Protein AF-A0A955QFV8-F1 (afdb_monomer)

Foldseek 3Di:
DDPPLDPQQPDQPPLLVLLLLLLLLVLVVLLVQQVCLVVVVDPVLSHQQSNVLSLLLNLLSVLQVCLNPPLSDALDPVSLVVLVCLLCVQQPPVLLVVLVVQDCCCDPNNVVDPLHDPDPVQSVCLNVLVAHDDPSRSSSLSVVVSVVVSVLSVCCNVVPDCVSLVVLLVQLVVLLVVCVVVVDDGDDPNSLSSNSSSNSNVVNVVVSVPPDDPVLQVCLQVCQQVLVVVLVVLRLSNCVVVVNAPDPRSSCSNRVDVVNVVSSVSNVSSSSSSHPNSSCSSDPSSSVSSVVVSND

Radius of gyration: 19.92 Å; Cα contacts (8 Å, |Δi|>4): 363; chains: 1; bounding box: 57×42×55 Å

Nearest PDB structures (foldseek):
  6nq8-assembly2_B  TM=2.717E-01  e=6.188E+00  Bacillus subtilis subsp. subtilis str. 168

Structure (mmCIF, N/CA/C/O backbone):
data_AF-A0A955QFV8-F1
#
_entry.id   AF-A0A955QFV8-F1
#
loop_
_atom_site.group_PDB
_atom_site.id
_atom_site.type_symbol
_atom_site.label_atom_id
_atom_site.label_alt_id
_atom_site.label_comp_id
_atom_site.label_asym_id
_atom_site.label_entity_id
_atom_site.label_seq_id
_atom_site.pdbx_PDB_ins_code
_atom_site.Cartn_x
_atom_site.Cartn_y
_atom_site.Cartn_z
_atom_site.occupancy
_atom_site.B_iso_or_equiv
_atom_site.auth_seq_id
_atom_site.auth_comp_id
_atom_site.auth_asym_id
_atom_site.auth_atom_id
_atom_site.pdbx_PDB_model_num
ATOM 1 N N . MET A 1 1 ? -33.509 -15.674 23.827 1.00 37.84 1 MET A N 1
ATOM 2 C CA . MET A 1 1 ? -32.371 -14.760 24.068 1.00 37.84 1 MET A CA 1
ATOM 3 C C . MET A 1 1 ? -31.845 -14.324 22.709 1.00 37.84 1 MET A C 1
ATOM 5 O O . MET A 1 1 ? -31.271 -15.144 22.008 1.00 37.84 1 MET A O 1
ATOM 9 N N . GLN A 1 2 ? -32.164 -13.102 22.277 1.00 31.14 2 GLN A N 1
ATOM 10 C CA . GLN A 1 2 ? -31.661 -12.551 21.013 1.00 31.14 2 GLN A CA 1
ATOM 11 C C . GLN A 1 2 ? -30.161 -12.240 21.159 1.00 31.14 2 GLN A C 1
ATOM 13 O O . GLN A 1 2 ? -29.771 -11.730 22.212 1.00 31.14 2 GLN A O 1
ATOM 18 N N . PRO A 1 3 ? -29.309 -12.536 20.160 1.00 44.47 3 PRO A N 1
ATOM 19 C CA . PRO A 1 3 ? -27.913 -12.137 20.213 1.00 44.47 3 PRO A CA 1
ATOM 20 C C . PRO A 1 3 ? -27.847 -10.612 20.146 1.00 44.47 3 PRO A C 1
ATOM 22 O O . PRO A 1 3 ? -28.400 -10.000 19.234 1.00 44.47 3 PRO A O 1
ATOM 25 N N . SER A 1 4 ? -27.183 -9.999 21.122 1.00 39.47 4 SER A N 1
ATOM 26 C CA . SER A 1 4 ? -26.879 -8.573 21.125 1.00 39.47 4 SER A CA 1
ATOM 27 C C . SER A 1 4 ? -26.037 -8.240 19.891 1.00 39.47 4 SER A C 1
ATOM 29 O O . SER A 1 4 ? -24.834 -8.510 19.869 1.00 39.47 4 SER A O 1
ATOM 31 N N . SER A 1 5 ? -26.661 -7.671 18.861 1.00 41.53 5 SER A N 1
ATOM 32 C CA . SER A 1 5 ? -25.960 -7.062 17.736 1.00 41.53 5 SER A CA 1
ATOM 33 C C . SER A 1 5 ? -25.094 -5.937 18.293 1.00 41.53 5 SER A C 1
ATOM 35 O O . SER A 1 5 ? -25.613 -4.907 18.732 1.00 41.53 5 SER A O 1
ATOM 37 N N . SER A 1 6 ? -23.781 -6.145 18.334 1.00 47.53 6 SER A N 1
ATOM 38 C CA . SER A 1 6 ? -22.840 -5.070 18.622 1.00 47.53 6 SER A CA 1
ATOM 39 C C . SER A 1 6 ? -23.130 -3.912 17.656 1.00 47.53 6 SER A C 1
ATOM 41 O O . SER A 1 6 ? -23.282 -4.148 16.453 1.00 47.53 6 SER A O 1
ATOM 43 N N . PRO A 1 7 ? -23.273 -2.668 18.149 1.00 38.78 7 PRO A N 1
ATOM 44 C CA . PRO A 1 7 ? -23.539 -1.537 17.275 1.00 38.78 7 PRO A CA 1
ATOM 45 C C . PRO A 1 7 ? -22.397 -1.437 16.266 1.00 38.78 7 PRO A C 1
ATOM 47 O O . PRO A 1 7 ? -21.223 -1.505 16.644 1.00 38.78 7 PRO A O 1
ATOM 50 N N . MET A 1 8 ? -22.744 -1.326 14.980 1.00 45.09 8 MET A N 1
ATOM 51 C CA . MET A 1 8 ? -21.751 -1.151 13.926 1.00 45.09 8 MET A CA 1
ATOM 52 C C . MET A 1 8 ? -20.824 0.007 14.315 1.00 45.09 8 MET A C 1
ATOM 54 O O . MET A 1 8 ? -21.325 1.056 14.738 1.00 45.09 8 MET A O 1
ATOM 58 N N . PRO A 1 9 ? -19.490 -0.146 14.201 1.00 50.03 9 PRO A N 1
ATOM 59 C CA . PRO A 1 9 ? -18.615 1.002 14.348 1.00 50.03 9 PRO A CA 1
ATOM 60 C C . PRO A 1 9 ? -19.088 2.065 13.351 1.00 50.03 9 PRO A C 1
ATOM 62 O O . PRO A 1 9 ? -19.424 1.707 12.215 1.00 50.03 9 PRO A O 1
ATOM 65 N N . PRO A 1 10 ? -19.176 3.343 13.758 1.00 44.97 10 PRO A N 1
ATOM 66 C CA . PRO A 1 10 ? -19.530 4.392 12.821 1.00 44.97 10 PRO A CA 1
ATOM 67 C C . PRO A 1 10 ? -18.557 4.300 11.647 1.00 44.97 10 PRO A C 1
ATOM 69 O O . PRO A 1 10 ? -17.342 4.221 11.849 1.00 44.97 10 PRO A O 1
ATOM 72 N N . LEU A 1 11 ? -19.108 4.242 10.430 1.00 50.19 11 LEU A N 1
ATOM 73 C CA . LEU A 1 11 ? -18.311 4.407 9.221 1.00 50.19 11 LEU A CA 1
ATOM 74 C C . LEU A 1 11 ? -17.465 5.671 9.410 1.00 50.19 11 LEU A C 1
ATOM 76 O O . LEU A 1 11 ? -17.979 6.639 9.986 1.00 50.19 11 LEU A O 1
ATOM 80 N N . PRO A 1 12 ? -16.204 5.696 8.943 1.00 54.84 12 PRO A N 1
ATOM 81 C CA . PRO A 1 12 ? -15.436 6.925 8.980 1.00 54.84 12 PRO A CA 1
ATOM 82 C C . PRO A 1 12 ? -16.297 7.988 8.298 1.00 54.84 12 PRO A C 1
ATOM 84 O O . PRO A 1 12 ? -16.914 7.710 7.262 1.00 54.84 12 PRO A O 1
ATOM 87 N N . HIS A 1 13 ? -16.415 9.170 8.904 1.00 57.34 13 HIS A N 1
ATOM 88 C CA . HIS A 1 13 ? -17.201 10.254 8.319 1.00 57.34 13 HIS A CA 1
ATOM 89 C C . HIS A 1 13 ? -16.773 10.422 6.859 1.00 57.34 13 HIS A C 1
ATOM 91 O O . HIS A 1 13 ? -15.594 10.244 6.560 1.00 57.34 13 HIS A O 1
ATOM 97 N N . SER A 1 14 ? -17.690 10.749 5.945 1.00 60.19 14 SER A N 1
ATOM 98 C CA . SER A 1 14 ? -17.397 10.814 4.500 1.00 60.19 14 SER A CA 1
ATOM 99 C C . SER A 1 14 ? -16.053 11.498 4.198 1.00 60.19 14 SER A C 1
ATOM 101 O O . SER A 1 14 ? -15.238 10.958 3.454 1.00 60.19 14 SER A O 1
ATOM 103 N N . GLY A 1 15 ? -15.748 12.602 4.891 1.00 60.25 15 GLY A N 1
ATOM 104 C CA . GLY A 1 15 ? -14.453 13.291 4.831 1.00 60.25 15 GLY A CA 1
ATOM 105 C C . GLY A 1 15 ? -13.213 12.440 5.166 1.00 60.25 15 GLY A C 1
ATOM 106 O O . GLY A 1 15 ? -12.212 12.552 4.470 1.00 60.25 15 GLY A O 1
ATOM 107 N N . GLN A 1 16 ? -13.259 11.554 6.164 1.00 66.31 16 GLN A N 1
ATOM 108 C CA . GLN A 1 16 ? -12.157 10.640 6.511 1.00 66.31 16 GLN A CA 1
ATOM 109 C C . GLN A 1 16 ? -11.897 9.613 5.408 1.00 66.31 16 GLN A C 1
ATOM 111 O O . GLN A 1 16 ? -10.746 9.381 5.041 1.00 66.31 16 GLN A O 1
ATOM 116 N N . ILE A 1 17 ? -12.958 9.023 4.844 1.00 72.88 17 ILE A N 1
ATOM 117 C CA . ILE A 1 17 ? -12.830 8.072 3.729 1.00 72.88 17 ILE A CA 1
ATOM 118 C C . ILE A 1 17 ? -12.180 8.764 2.523 1.00 72.88 17 ILE A C 1
ATOM 120 O O . ILE A 1 17 ? -11.323 8.172 1.859 1.00 72.88 17 ILE A O 1
ATOM 124 N N . HIS A 1 18 ? -12.530 10.030 2.273 1.00 79.31 18 HIS A N 1
ATOM 125 C CA . HIS A 1 18 ? -11.920 10.828 1.211 1.00 79.31 18 HIS A CA 1
ATOM 126 C C . HIS A 1 18 ? -10.434 11.120 1.466 1.00 79.31 18 HIS A C 1
ATOM 128 O O . HIS A 1 18 ? -9.635 10.876 0.563 1.00 79.31 18 HIS A O 1
ATOM 134 N N . ILE A 1 19 ? -10.034 11.527 2.680 1.00 85.00 19 ILE A N 1
ATOM 135 C CA . ILE A 1 19 ? -8.617 11.800 2.988 1.00 85.00 19 ILE A CA 1
ATOM 136 C C . ILE A 1 19 ? -7.779 10.523 2.879 1.00 85.00 19 ILE A C 1
ATOM 138 O O . ILE A 1 19 ? -6.711 10.548 2.270 1.00 85.00 19 ILE A O 1
ATOM 142 N N . LEU A 1 20 ? -8.255 9.393 3.414 1.00 87.00 20 LEU A N 1
ATOM 143 C CA . LEU A 1 20 ? -7.543 8.113 3.307 1.00 87.00 20 LEU A CA 1
ATOM 144 C C . LEU A 1 20 ? -7.416 7.649 1.851 1.00 87.00 20 LEU A C 1
ATOM 146 O O . LEU A 1 20 ? -6.389 7.092 1.463 1.00 87.00 20 LEU A O 1
ATOM 150 N N . THR A 1 21 ? -8.434 7.911 1.030 1.00 86.19 21 THR A N 1
ATOM 151 C CA . THR A 1 21 ? -8.385 7.641 -0.413 1.00 86.19 21 THR A CA 1
ATOM 152 C C . THR A 1 21 ? -7.381 8.556 -1.116 1.00 86.19 21 THR A C 1
ATOM 154 O O . THR A 1 21 ? -6.580 8.074 -1.913 1.00 86.19 21 THR A O 1
ATOM 157 N N . GLY A 1 22 ? -7.348 9.847 -0.779 1.00 87.75 22 GLY A N 1
ATOM 158 C CA . GLY A 1 22 ? -6.337 10.780 -1.281 1.00 87.75 22 GLY A CA 1
ATOM 159 C C . GLY A 1 22 ? -4.918 10.378 -0.876 1.00 87.75 22 GLY A C 1
ATOM 160 O O . GLY A 1 22 ? -4.010 10.401 -1.703 1.00 87.75 22 GLY A O 1
ATOM 161 N N . LEU A 1 23 ? -4.730 9.911 0.363 1.00 90.62 23 LEU A N 1
ATOM 162 C CA . LEU A 1 23 ? -3.446 9.418 0.865 1.00 90.62 23 LEU A CA 1
ATOM 163 C C . LEU A 1 23 ? -2.970 8.167 0.106 1.00 90.62 23 LEU A C 1
ATOM 165 O O . LEU A 1 23 ? -1.780 8.045 -0.180 1.00 90.62 23 LEU A O 1
ATOM 169 N N . ARG A 1 24 ? -3.888 7.279 -0.302 1.00 89.19 24 ARG A N 1
ATOM 170 C CA . ARG A 1 24 ? -3.574 6.184 -1.240 1.00 89.19 24 ARG A CA 1
ATOM 171 C C . ARG A 1 24 ? -3.156 6.698 -2.615 1.00 89.19 24 ARG A C 1
ATOM 173 O O . ARG A 1 24 ? -2.188 6.194 -3.174 1.00 89.19 24 ARG A O 1
ATOM 180 N N . GLY A 1 25 ? -3.849 7.707 -3.143 1.00 88.50 25 GLY A N 1
ATOM 181 C CA . GLY A 1 25 ? -3.472 8.352 -4.404 1.00 88.50 25 GLY A CA 1
ATOM 182 C C . GLY A 1 25 ? -2.060 8.941 -4.350 1.00 88.50 25 GLY A C 1
ATOM 183 O O . GLY A 1 25 ? -1.269 8.741 -5.269 1.00 88.50 25 GLY A O 1
ATOM 184 N N . ILE A 1 26 ? -1.703 9.583 -3.234 1.00 90.69 26 ILE A N 1
ATOM 185 C CA . ILE A 1 26 ? -0.336 10.052 -2.976 1.00 90.69 26 ILE A CA 1
ATOM 186 C C . ILE A 1 26 ? 0.650 8.884 -2.910 1.00 90.69 26 ILE A C 1
ATOM 188 O O . ILE A 1 26 ? 1.708 8.965 -3.524 1.00 90.69 26 ILE A O 1
ATOM 192 N N . ALA A 1 27 ? 0.313 7.787 -2.227 1.00 91.81 27 ALA A N 1
ATOM 193 C CA . ALA A 1 27 ? 1.166 6.600 -2.181 1.00 91.81 27 ALA A CA 1
ATOM 194 C C . ALA A 1 27 ? 1.472 6.056 -3.591 1.00 91.81 27 ALA A C 1
ATOM 196 O O . ALA A 1 27 ? 2.631 5.785 -3.906 1.00 91.81 27 ALA A O 1
ATOM 197 N N . ALA A 1 28 ? 0.463 5.975 -4.464 1.00 90.25 28 ALA A N 1
ATOM 198 C CA . ALA A 1 28 ? 0.642 5.579 -5.862 1.00 90.25 28 ALA A CA 1
ATOM 199 C C . ALA A 1 28 ? 1.525 6.573 -6.641 1.00 90.25 28 ALA A C 1
ATOM 201 O O . ALA A 1 28 ? 2.413 6.161 -7.390 1.00 90.25 28 ALA A O 1
ATOM 202 N N . LEU A 1 29 ? 1.339 7.879 -6.422 1.00 91.25 29 LEU A N 1
ATOM 203 C CA . LEU A 1 29 ? 2.156 8.916 -7.054 1.00 91.25 29 LEU A CA 1
ATOM 204 C C . LEU A 1 29 ? 3.624 8.852 -6.605 1.00 91.25 29 LEU A C 1
ATOM 206 O O . LEU A 1 29 ? 4.520 8.982 -7.435 1.00 91.25 29 LEU A O 1
ATOM 210 N N . ILE A 1 30 ? 3.882 8.595 -5.320 1.00 91.88 30 ILE A N 1
ATOM 211 C CA . ILE A 1 30 ? 5.232 8.381 -4.773 1.00 91.88 30 ILE A CA 1
ATOM 212 C C . ILE A 1 30 ? 5.920 7.210 -5.486 1.00 91.88 30 ILE A C 1
ATOM 214 O O . ILE A 1 30 ? 7.072 7.327 -5.910 1.00 91.88 30 ILE A O 1
ATOM 218 N N . VAL A 1 31 ? 5.207 6.092 -5.669 1.00 90.94 31 VAL A N 1
ATOM 219 C CA . VAL A 1 31 ? 5.723 4.923 -6.397 1.00 90.94 31 VAL A CA 1
ATOM 220 C C . VAL A 1 31 ? 6.050 5.286 -7.843 1.00 90.94 31 VAL A C 1
ATOM 222 O O . VAL A 1 31 ? 7.148 4.969 -8.308 1.00 90.94 31 VAL A O 1
ATOM 225 N N . PHE A 1 32 ? 5.143 5.978 -8.535 1.00 91.19 32 PHE A N 1
ATOM 226 C CA . PHE A 1 32 ? 5.345 6.413 -9.917 1.00 91.19 32 PHE A CA 1
ATOM 227 C C . PHE A 1 32 ? 6.562 7.338 -10.064 1.00 91.19 32 PHE A C 1
ATOM 229 O O . PHE A 1 32 ? 7.444 7.066 -10.878 1.00 91.19 32 PHE A O 1
ATOM 236 N N . ILE A 1 33 ? 6.654 8.380 -9.230 1.00 91.94 33 ILE A N 1
ATOM 237 C CA . ILE A 1 33 ? 7.779 9.327 -9.209 1.00 91.94 33 ILE A CA 1
ATOM 238 C C . ILE A 1 33 ? 9.096 8.587 -8.983 1.00 91.94 33 ILE A C 1
ATOM 240 O O . ILE A 1 33 ? 10.075 8.841 -9.682 1.00 91.94 33 ILE A O 1
ATOM 244 N N . SER A 1 34 ? 9.123 7.643 -8.042 1.00 91.50 34 SER A N 1
ATOM 245 C CA . SER A 1 34 ? 10.340 6.894 -7.746 1.00 91.50 34 SER A CA 1
ATOM 246 C C . SER A 1 34 ? 10.772 6.000 -8.908 1.00 91.50 34 SER A C 1
ATOM 248 O O . SER A 1 34 ? 11.960 5.933 -9.214 1.00 91.50 34 SER A O 1
ATOM 250 N N . HIS A 1 35 ? 9.829 5.369 -9.613 1.00 90.56 35 HIS A N 1
ATOM 251 C CA . HIS A 1 35 ? 10.141 4.607 -10.825 1.00 90.56 35 HIS A CA 1
ATOM 252 C C . HIS A 1 35 ? 10.643 5.511 -11.955 1.00 90.56 35 HIS A C 1
ATOM 254 O O . HIS A 1 35 ? 11.637 5.174 -12.594 1.00 90.56 35 HIS A O 1
ATOM 260 N N . ALA A 1 36 ? 10.015 6.670 -12.169 1.00 90.62 36 ALA A N 1
ATOM 261 C CA . ALA A 1 36 ? 10.467 7.646 -13.158 1.00 90.62 36 ALA A CA 1
ATOM 262 C C . ALA A 1 36 ? 11.882 8.167 -12.841 1.00 90.62 36 ALA A C 1
ATOM 264 O O . ALA A 1 36 ? 12.717 8.264 -13.741 1.00 90.62 36 ALA A O 1
ATOM 265 N N . ALA A 1 37 ? 12.189 8.414 -11.564 1.00 91.31 37 ALA A N 1
ATOM 266 C CA . ALA A 1 37 ? 13.523 8.800 -11.106 1.00 91.31 37 ALA A CA 1
ATOM 267 C C . ALA A 1 37 ? 14.557 7.683 -11.297 1.00 91.31 37 ALA A C 1
ATOM 269 O O . ALA A 1 37 ? 15.625 7.926 -11.845 1.00 91.31 37 ALA A O 1
ATOM 270 N N . ASN A 1 38 ? 14.223 6.438 -10.943 1.00 88.75 38 ASN A N 1
ATOM 271 C CA . ASN A 1 38 ? 15.098 5.279 -11.177 1.00 88.75 38 ASN A CA 1
ATOM 272 C C . ASN A 1 38 ? 15.368 5.029 -12.673 1.00 88.75 38 ASN A C 1
ATOM 274 O O . ASN A 1 38 ? 16.314 4.325 -13.020 1.00 88.75 38 ASN A O 1
ATOM 278 N N . ARG A 1 39 ? 14.535 5.589 -13.558 1.00 87.12 39 ARG A N 1
ATOM 279 C CA . ARG A 1 39 ? 14.698 5.542 -15.016 1.00 87.12 39 ARG A CA 1
ATOM 280 C C . ARG A 1 39 ? 15.416 6.756 -15.601 1.00 87.12 39 ARG A C 1
ATOM 282 O O . ARG A 1 39 ? 15.618 6.797 -16.807 1.00 87.12 39 ARG A O 1
ATOM 289 N N . GLY A 1 40 ? 15.814 7.717 -14.770 1.00 89.88 40 GLY A N 1
ATOM 290 C CA . GLY A 1 40 ? 16.517 8.924 -15.202 1.00 89.88 40 GLY A CA 1
ATOM 291 C C . GLY A 1 40 ? 15.612 10.022 -15.768 1.00 89.88 40 GLY A C 1
ATOM 292 O O . GLY A 1 40 ? 16.123 11.041 -16.218 1.00 89.88 40 GLY A O 1
ATOM 293 N N . TYR A 1 41 ? 14.282 9.863 -15.725 1.00 91.31 41 TYR A N 1
ATOM 294 C CA . TYR A 1 41 ? 13.342 10.916 -16.140 1.00 91.31 41 TYR A CA 1
ATOM 295 C C . TYR A 1 41 ? 13.156 12.006 -15.077 1.00 91.31 41 TYR A C 1
ATOM 297 O O . TYR A 1 41 ? 12.696 13.102 -15.383 1.00 91.31 41 TYR A O 1
ATOM 305 N N . LEU A 1 42 ? 13.485 11.702 -13.821 1.00 92.25 42 LEU A N 1
ATOM 306 C CA . LEU A 1 42 ? 13.418 12.620 -12.686 1.00 92.25 42 LEU A CA 1
ATOM 307 C C . LEU A 1 42 ? 14.728 12.561 -11.885 1.00 92.25 42 LEU A C 1
ATOM 309 O O . LEU A 1 42 ? 15.491 11.606 -12.036 1.00 92.25 42 LEU A O 1
ATOM 313 N N . PRO A 1 43 ? 15.000 13.548 -11.009 1.00 88.31 43 PRO A N 1
ATOM 314 C CA . PRO A 1 43 ? 16.215 13.553 -10.205 1.00 88.31 43 PRO A CA 1
ATOM 315 C C . PRO A 1 43 ? 16.397 12.278 -9.372 1.00 88.31 43 PRO A C 1
ATOM 317 O O . PRO A 1 43 ? 15.497 11.860 -8.642 1.00 88.31 43 PRO A O 1
ATOM 320 N N . ASN A 1 44 ? 17.604 11.707 -9.411 1.00 85.69 44 ASN A N 1
ATOM 321 C CA . ASN A 1 44 ? 17.933 10.413 -8.795 1.00 85.69 44 ASN A CA 1
ATOM 322 C C . ASN A 1 44 ? 17.648 10.330 -7.284 1.00 85.69 44 ASN A C 1
ATOM 324 O O . ASN A 1 44 ? 17.440 9.236 -6.758 1.00 85.69 44 ASN A O 1
ATOM 328 N N . TYR A 1 45 ? 17.620 11.464 -6.573 1.00 82.69 45 TYR A N 1
ATOM 329 C CA . TYR A 1 45 ? 17.315 11.499 -5.139 1.00 82.69 45 TYR A CA 1
ATOM 330 C C . TYR A 1 45 ? 15.848 11.174 -4.812 1.00 82.69 45 TYR A C 1
ATOM 332 O O . TYR A 1 45 ? 15.568 10.799 -3.676 1.00 82.69 45 TYR A O 1
ATOM 340 N N . LEU A 1 46 ? 14.935 11.280 -5.787 1.00 85.31 46 LEU A N 1
ATOM 341 C CA . LEU A 1 46 ? 13.544 10.808 -5.689 1.00 85.31 46 LEU A CA 1
ATOM 342 C C . LEU A 1 46 ? 13.422 9.295 -5.962 1.00 85.31 46 LEU A C 1
ATOM 344 O O . LEU A 1 46 ? 12.362 8.698 -5.768 1.00 85.31 46 LEU A O 1
ATOM 348 N N . GLY A 1 47 ? 14.496 8.664 -6.434 1.00 82.81 47 GLY A N 1
ATOM 349 C CA . GLY A 1 47 ? 14.604 7.223 -6.627 1.00 82.81 47 GLY A CA 1
ATOM 350 C C . GLY A 1 47 ? 15.014 6.482 -5.350 1.00 82.81 47 GLY A C 1
ATOM 351 O O . GLY A 1 47 ? 14.948 7.013 -4.242 1.00 82.81 47 GLY A O 1
ATOM 352 N N . ASN A 1 48 ? 15.470 5.238 -5.509 1.00 79.94 48 ASN A N 1
ATOM 353 C CA . ASN A 1 48 ? 16.270 4.513 -4.508 1.00 79.94 48 ASN A CA 1
ATOM 354 C C . ASN A 1 48 ? 15.684 4.476 -3.080 1.00 79.94 48 ASN A C 1
ATOM 356 O O . ASN A 1 48 ? 16.351 4.824 -2.105 1.00 79.94 48 ASN A O 1
ATOM 360 N N . GLY A 1 49 ? 14.428 4.039 -2.963 1.00 80.00 49 GLY A N 1
ATOM 361 C CA . GLY A 1 49 ? 13.763 3.785 -1.680 1.00 80.00 49 GLY A CA 1
ATOM 362 C C . GLY A 1 49 ? 12.526 4.644 -1.430 1.00 80.00 49 GLY A C 1
ATOM 363 O O . GLY A 1 49 ? 11.654 4.225 -0.676 1.00 80.00 49 GLY A O 1
ATOM 364 N N . PHE A 1 50 ? 12.367 5.779 -2.120 1.00 85.69 50 PHE A N 1
ATOM 365 C CA . PHE A 1 50 ? 11.165 6.608 -1.962 1.00 85.69 50 PHE A CA 1
ATOM 366 C C . PHE A 1 50 ? 9.879 5.862 -2.338 1.00 85.69 50 PHE A C 1
ATOM 368 O O . PHE A 1 50 ? 8.906 5.880 -1.588 1.00 85.69 50 PHE A O 1
ATOM 375 N N . GLY A 1 51 ? 9.900 5.116 -3.447 1.00 89.31 51 GLY A N 1
ATOM 376 C CA . GLY A 1 51 ? 8.771 4.284 -3.860 1.00 89.31 51 GLY A CA 1
ATOM 377 C C . GLY A 1 51 ? 8.366 3.274 -2.787 1.00 89.31 51 GLY A C 1
ATOM 378 O O . GLY A 1 51 ? 7.182 2.995 -2.632 1.00 89.31 51 GLY A O 1
ATOM 379 N N . GLN A 1 52 ? 9.317 2.797 -1.978 1.00 89.94 52 GLN A N 1
ATOM 380 C CA . GLN A 1 52 ? 9.028 1.841 -0.912 1.00 89.94 52 GLN A CA 1
ATOM 381 C C . GLN A 1 52 ? 8.235 2.457 0.234 1.00 89.94 52 GLN A C 1
ATOM 383 O O . GLN A 1 52 ? 7.356 1.786 0.763 1.00 89.94 52 GLN A O 1
ATOM 388 N N . ILE A 1 53 ? 8.443 3.739 0.544 1.00 90.88 53 ILE A N 1
ATOM 389 C CA . ILE A 1 53 ? 7.603 4.477 1.501 1.00 90.88 53 ILE A CA 1
ATOM 390 C C . ILE A 1 53 ? 6.149 4.507 1.009 1.00 90.88 53 ILE A C 1
ATOM 392 O O . ILE A 1 53 ? 5.224 4.259 1.784 1.00 90.88 53 ILE A O 1
ATOM 396 N N . GLY A 1 54 ? 5.943 4.735 -0.294 1.00 92.00 54 GLY A N 1
ATOM 397 C CA . GLY A 1 54 ? 4.623 4.645 -0.922 1.00 92.00 54 GLY A CA 1
ATOM 398 C C . GLY A 1 54 ? 3.999 3.253 -0.768 1.00 92.00 54 GLY A C 1
ATOM 399 O O . GLY A 1 54 ? 2.850 3.133 -0.347 1.00 92.00 54 GLY A O 1
ATOM 400 N N . VAL A 1 55 ? 4.765 2.188 -1.017 1.00 92.88 55 VAL A N 1
ATOM 401 C CA . VAL A 1 55 ? 4.280 0.805 -0.858 1.00 92.88 55 VAL A CA 1
ATOM 402 C C . VAL A 1 55 ? 3.978 0.456 0.609 1.00 92.88 55 VAL A C 1
ATOM 404 O O . VAL A 1 55 ? 2.949 -0.154 0.899 1.00 92.88 55 VAL A O 1
ATOM 407 N N . MET A 1 56 ? 4.815 0.887 1.558 1.00 93.81 56 MET A N 1
ATOM 408 C CA . MET A 1 56 ? 4.570 0.715 2.998 1.00 93.81 56 MET A CA 1
ATOM 409 C C . MET A 1 56 ? 3.258 1.384 3.414 1.00 93.81 56 MET A C 1
ATOM 411 O O . MET A 1 56 ? 2.448 0.778 4.118 1.00 93.81 56 MET A O 1
ATOM 415 N N . LEU A 1 57 ? 3.019 2.608 2.934 1.00 93.38 57 LEU A N 1
ATOM 416 C CA . LEU A 1 57 ? 1.785 3.348 3.177 1.00 93.38 57 LEU A CA 1
ATOM 417 C C . LEU A 1 57 ? 0.571 2.649 2.544 1.00 93.38 57 LEU A C 1
ATOM 419 O O . LEU A 1 57 ? -0.487 2.568 3.169 1.00 93.38 57 LEU A O 1
ATOM 423 N N . PHE A 1 58 ? 0.726 2.084 1.345 1.00 92.56 58 PHE A N 1
ATOM 424 C CA . PHE A 1 58 ? -0.319 1.314 0.671 1.00 92.56 58 PHE A CA 1
ATOM 425 C C . PHE A 1 58 ? -0.757 0.089 1.486 1.00 92.56 58 PHE A C 1
ATOM 427 O O . PHE A 1 58 ? -1.956 -0.095 1.729 1.00 92.56 58 PHE A O 1
ATOM 434 N N . PHE A 1 59 ? 0.196 -0.722 1.958 1.00 93.56 59 PHE A N 1
ATOM 435 C CA . PHE A 1 59 ? -0.113 -1.915 2.751 1.00 93.56 59 PHE A CA 1
ATOM 436 C C . PHE A 1 59 ? -0.625 -1.584 4.155 1.00 93.56 59 PHE A C 1
ATOM 438 O O . PHE A 1 59 ? -1.549 -2.251 4.622 1.00 93.56 59 PHE A O 1
ATOM 445 N N . LEU A 1 60 ? -0.127 -0.514 4.782 1.00 95.19 60 LEU A N 1
ATOM 446 C CA . LEU A 1 60 ? -0.691 0.030 6.023 1.00 95.19 60 LEU A CA 1
ATOM 447 C C . LEU A 1 60 ? -2.175 0.394 5.847 1.00 95.19 60 LEU A C 1
ATOM 449 O O . LEU A 1 60 ? -3.030 -0.053 6.615 1.00 95.19 60 LEU A O 1
ATOM 453 N N . LEU A 1 61 ? -2.495 1.161 4.799 1.00 92.62 61 LEU A N 1
ATOM 454 C CA . LEU A 1 61 ? -3.868 1.558 4.470 1.00 92.62 61 LEU A CA 1
ATOM 455 C C . LEU A 1 61 ? -4.748 0.345 4.145 1.00 92.62 61 LEU A C 1
ATOM 457 O O . LEU A 1 61 ? -5.921 0.318 4.517 1.00 92.62 61 LEU A O 1
ATOM 461 N N . SER A 1 62 ? -4.192 -0.665 3.469 1.00 91.56 62 SER A N 1
ATOM 462 C CA . SER A 1 62 ? -4.889 -1.917 3.159 1.00 91.56 62 SER A CA 1
ATOM 463 C C . SER A 1 62 ? -5.266 -2.695 4.422 1.00 91.56 62 SER A C 1
ATOM 465 O O . SER A 1 62 ? -6.437 -3.049 4.593 1.00 91.56 62 SER A O 1
ATOM 467 N N . GLY A 1 63 ? -4.315 -2.880 5.344 1.00 93.44 63 GLY A N 1
ATOM 468 C CA . GLY A 1 63 ? -4.551 -3.538 6.629 1.00 93.44 63 GLY A CA 1
ATOM 469 C C . GLY A 1 63 ? -5.598 -2.812 7.470 1.00 93.44 63 GLY A C 1
ATOM 470 O O . GLY A 1 63 ? -6.542 -3.442 7.953 1.00 93.44 63 GLY A O 1
ATOM 471 N N . PHE A 1 64 ? -5.501 -1.480 7.561 1.00 93.12 64 PHE A N 1
ATOM 472 C CA . PHE A 1 64 ? -6.489 -0.659 8.265 1.00 93.12 64 PHE A CA 1
ATOM 473 C C . PHE A 1 64 ? -7.891 -0.812 7.676 1.00 93.12 64 PHE A C 1
ATOM 475 O O . PHE A 1 64 ? -8.843 -1.110 8.399 1.00 93.12 64 PHE A O 1
ATOM 482 N N . LEU A 1 65 ? -8.030 -0.636 6.359 1.00 89.94 65 LEU A N 1
ATOM 483 C CA . LEU A 1 65 ? -9.331 -0.662 5.698 1.00 89.94 65 LEU A CA 1
ATOM 484 C C . LEU A 1 65 ? -9.988 -2.042 5.810 1.00 89.94 65 LEU A C 1
ATOM 486 O O . LEU A 1 65 ? -11.186 -2.134 6.079 1.00 89.94 65 LEU A O 1
ATOM 490 N N . MET A 1 66 ? -9.218 -3.120 5.633 1.00 90.81 66 MET A N 1
ATOM 491 C CA . MET A 1 66 ? -9.746 -4.477 5.775 1.00 90.81 66 MET A CA 1
ATOM 492 C C . MET A 1 66 ? -10.186 -4.768 7.205 1.00 90.81 66 MET A C 1
ATOM 494 O O . MET A 1 66 ? -11.310 -5.229 7.416 1.00 90.81 66 MET A O 1
ATOM 498 N N . ALA A 1 67 ? -9.347 -4.435 8.184 1.00 91.75 67 ALA A N 1
ATOM 499 C CA . ALA A 1 67 ? -9.681 -4.604 9.587 1.00 91.75 67 ALA A CA 1
ATOM 500 C C . ALA A 1 67 ? -10.941 -3.817 9.968 1.00 91.75 67 ALA A C 1
ATOM 502 O O . ALA A 1 67 ? -11.865 -4.364 10.574 1.00 91.75 67 ALA A O 1
ATOM 503 N N . HIS A 1 68 ? -11.020 -2.555 9.548 1.00 88.50 68 HIS A N 1
ATOM 504 C CA . HIS A 1 68 ? -12.148 -1.686 9.841 1.00 88.50 68 HIS A CA 1
ATOM 505 C C . HIS A 1 68 ? -13.466 -2.218 9.251 1.00 88.50 68 HIS A C 1
ATOM 507 O O . HIS A 1 68 ? -14.453 -2.297 9.985 1.00 88.50 68 HIS A O 1
ATOM 513 N N . LEU A 1 69 ? -13.470 -2.648 7.980 1.00 88.00 69 LEU A N 1
ATOM 514 C CA . LEU A 1 69 ? -14.675 -3.083 7.254 1.00 88.00 69 LEU A CA 1
ATOM 515 C C . LEU A 1 69 ? -15.170 -4.496 7.604 1.00 88.00 69 LEU A C 1
ATOM 517 O O . LEU A 1 69 ? -16.379 -4.741 7.549 1.00 88.00 69 LEU A O 1
ATOM 521 N N . TYR A 1 70 ? -14.259 -5.430 7.904 1.00 90.12 70 TYR A N 1
ATOM 522 C CA . TYR A 1 70 ? -14.597 -6.858 7.995 1.00 90.12 70 TYR A CA 1
ATOM 523 C C . TYR A 1 70 ? -14.531 -7.429 9.411 1.00 90.12 70 TYR A C 1
ATOM 525 O O . TYR A 1 70 ? -15.343 -8.289 9.727 1.00 90.12 70 TYR A O 1
ATOM 533 N N . LEU A 1 71 ? -13.679 -6.925 10.316 1.00 89.25 71 LEU A N 1
ATOM 534 C CA . LEU A 1 71 ? -13.572 -7.513 11.667 1.00 89.25 71 LEU A CA 1
ATOM 535 C C . LEU A 1 71 ? -14.811 -7.297 12.544 1.00 89.25 71 LEU A C 1
ATOM 537 O O . LEU A 1 71 ? -14.858 -7.787 13.665 1.00 89.25 71 LEU A O 1
ATOM 541 N N . SER A 1 72 ? -15.766 -6.467 12.120 1.00 85.56 72 SER A N 1
ATOM 542 C CA . SER A 1 72 ? -17.052 -6.292 12.815 1.00 85.56 72 SER A CA 1
ATOM 543 C C . SER A 1 72 ? -18.098 -7.284 12.315 1.00 85.56 72 SER A C 1
ATOM 545 O O . SER A 1 72 ? -19.112 -7.477 12.976 1.00 85.56 72 SER A O 1
ATOM 547 N N . ARG A 1 73 ? -17.859 -7.907 11.157 1.00 88.12 73 ARG A N 1
ATOM 548 C CA . ARG A 1 73 ? -18.729 -8.924 10.581 1.00 88.12 73 ARG A CA 1
ATOM 549 C C . ARG A 1 73 ? -18.391 -10.276 11.195 1.00 88.12 73 ARG A C 1
ATOM 551 O O . ARG A 1 73 ? -17.223 -10.590 11.444 1.00 88.12 73 ARG A O 1
ATOM 558 N N . GLU A 1 74 ? -19.417 -11.089 11.401 1.00 89.00 74 GLU A N 1
ATOM 559 C CA . GLU A 1 74 ? -19.235 -12.472 11.831 1.00 89.00 74 GLU A CA 1
ATOM 560 C C . GLU A 1 74 ? -18.489 -13.278 10.765 1.00 89.00 74 GLU A C 1
ATOM 562 O O . GLU A 1 74 ? -18.698 -13.089 9.560 1.00 89.00 74 GLU A O 1
ATOM 567 N N . TYR A 1 75 ? -17.637 -14.199 11.214 1.00 90.31 75 TYR A N 1
ATOM 568 C CA . TYR A 1 75 ? -16.942 -15.118 10.321 1.00 90.31 75 TYR A CA 1
ATOM 569 C C . TYR A 1 75 ? -17.901 -16.244 9.911 1.00 90.31 75 TYR A C 1
ATOM 571 O O . TYR A 1 75 ? -17.976 -17.290 10.555 1.00 90.31 75 TYR A O 1
ATOM 579 N N . THR A 1 76 ? -18.675 -16.009 8.854 1.00 92.69 76 THR A N 1
ATOM 580 C CA . THR A 1 76 ? -19.592 -16.990 8.257 1.00 92.69 76 THR A CA 1
ATOM 581 C C . THR A 1 76 ? -19.181 -17.290 6.822 1.00 92.69 76 THR A C 1
ATOM 583 O O . THR A 1 76 ? -18.572 -16.449 6.159 1.00 92.69 76 THR A O 1
ATOM 586 N N . VAL A 1 77 ? -19.552 -18.469 6.309 1.00 92.06 77 VAL A N 1
ATOM 587 C CA . VAL A 1 77 ? -19.245 -18.873 4.923 1.00 92.06 77 VAL A CA 1
ATOM 588 C C . VAL A 1 77 ? -19.726 -17.822 3.918 1.00 92.06 77 VAL A C 1
ATOM 590 O O . VAL A 1 77 ? -18.983 -17.459 3.013 1.00 92.06 77 VAL A O 1
ATOM 593 N N . SER A 1 78 ? -20.925 -17.265 4.121 1.00 93.25 78 SER A N 1
ATOM 594 C CA . SER A 1 78 ? -21.474 -16.215 3.254 1.00 93.25 78 SER A CA 1
ATOM 595 C C . SER A 1 78 ? -20.626 -14.940 3.274 1.00 93.25 78 SER A C 1
ATOM 597 O O . SER A 1 78 ? -20.287 -14.406 2.219 1.00 93.25 78 SER A O 1
ATOM 599 N N . ASN A 1 79 ? -20.220 -14.467 4.457 1.00 91.81 79 ASN A N 1
ATOM 600 C CA . ASN A 1 79 ? -19.423 -13.244 4.573 1.00 91.81 79 ASN A CA 1
ATOM 601 C C . ASN A 1 79 ? -18.007 -13.424 4.006 1.00 91.81 79 ASN A C 1
ATOM 603 O O . ASN A 1 79 ? -17.480 -12.508 3.373 1.00 91.81 79 ASN A O 1
ATOM 607 N N . VAL A 1 80 ? -17.404 -14.599 4.207 1.00 92.75 80 VAL A N 1
ATOM 608 C CA . VAL A 1 80 ? -16.090 -14.944 3.644 1.00 92.75 80 VAL A CA 1
ATOM 609 C C . VAL A 1 80 ? -16.168 -15.066 2.124 1.00 92.75 80 VAL A C 1
ATOM 611 O O . VAL A 1 80 ? -15.297 -14.545 1.430 1.00 92.75 80 VAL A O 1
ATOM 614 N N . TRP A 1 81 ? -17.232 -15.673 1.592 1.00 92.12 81 TRP A N 1
ATOM 615 C CA . TRP A 1 81 ? -17.462 -15.752 0.151 1.00 92.12 81 TRP A CA 1
ATOM 616 C C . TRP A 1 81 ? -17.632 -14.365 -0.476 1.00 92.12 81 TRP A C 1
ATOM 618 O O . TRP A 1 81 ? -16.972 -14.051 -1.463 1.00 92.12 81 TRP A O 1
ATOM 628 N N . GLN A 1 82 ? -18.444 -13.496 0.134 1.00 90.81 82 GLN A N 1
ATOM 629 C CA . GLN A 1 82 ? -18.604 -12.109 -0.315 1.00 90.81 82 GLN A CA 1
ATOM 630 C C . GLN A 1 82 ? -17.279 -11.338 -0.278 1.00 90.81 82 GLN A C 1
ATOM 632 O O . GLN A 1 82 ? -16.966 -10.615 -1.223 1.00 90.81 82 GLN A O 1
ATOM 637 N N . TYR A 1 83 ? -16.485 -11.512 0.784 1.00 91.06 83 TYR A N 1
ATOM 638 C CA . TYR A 1 83 ? -15.139 -10.946 0.875 1.00 91.06 83 TYR A CA 1
ATOM 639 C C . TYR A 1 83 ? -14.255 -11.430 -0.282 1.00 91.06 83 TYR A C 1
ATOM 641 O O . TYR A 1 83 ? -13.684 -10.606 -0.994 1.00 91.06 83 TYR A O 1
ATOM 649 N N . ALA A 1 84 ? -14.179 -12.745 -0.506 1.00 91.06 84 ALA A N 1
ATOM 650 C CA . ALA A 1 84 ? -13.345 -13.333 -1.549 1.00 91.06 84 ALA A CA 1
ATOM 651 C C . ALA A 1 84 ? -13.763 -12.853 -2.948 1.00 91.06 84 ALA A C 1
ATOM 653 O O . ALA A 1 84 ? -12.919 -12.398 -3.717 1.00 91.06 84 ALA A O 1
ATOM 654 N N . MET A 1 85 ? -15.064 -12.865 -3.252 1.00 90.38 85 MET A N 1
ATOM 655 C CA . MET A 1 85 ? -15.592 -12.423 -4.546 1.00 90.38 85 MET A CA 1
ATOM 656 C C . MET A 1 85 ? -15.342 -10.937 -4.805 1.00 90.38 85 MET A C 1
ATOM 658 O O . MET A 1 85 ? -14.921 -10.573 -5.902 1.00 90.38 85 MET A O 1
ATOM 662 N N . ALA A 1 86 ? -15.514 -10.079 -3.794 1.00 87.19 86 ALA A N 1
ATOM 663 C CA . ALA A 1 86 ? -15.238 -8.649 -3.926 1.00 87.19 86 ALA A CA 1
ATOM 664 C C . ALA A 1 86 ? -13.755 -8.349 -4.218 1.00 87.19 86 ALA A C 1
ATOM 666 O O . ALA A 1 86 ? -13.443 -7.341 -4.850 1.00 87.19 86 ALA A O 1
ATOM 667 N N . ARG A 1 87 ? -12.830 -9.203 -3.757 1.00 86.94 87 ARG A N 1
ATOM 668 C CA . ARG A 1 87 ? -11.388 -9.052 -4.013 1.00 86.94 87 ARG A CA 1
ATOM 669 C C . ARG A 1 87 ? -10.964 -9.662 -5.342 1.00 86.94 87 ARG A C 1
ATOM 671 O O . ARG A 1 87 ? -10.259 -9.003 -6.101 1.00 86.94 87 ARG A O 1
ATOM 678 N N . ILE A 1 88 ? -11.444 -10.865 -5.652 1.00 86.81 88 ILE A N 1
ATOM 679 C CA . ILE A 1 88 ? -11.161 -11.539 -6.924 1.00 86.81 88 ILE A CA 1
ATOM 680 C C . ILE A 1 88 ? -11.698 -10.707 -8.090 1.00 86.81 88 ILE A C 1
ATOM 682 O O . ILE A 1 88 ? -10.942 -10.403 -9.005 1.00 86.81 88 ILE A O 1
ATOM 686 N N . GLY A 1 89 ? -12.958 -10.261 -8.032 1.00 83.56 89 GLY A N 1
ATOM 687 C CA . GLY A 1 89 ? -13.573 -9.485 -9.114 1.00 83.56 89 GLY A CA 1
ATOM 688 C C . GLY A 1 89 ? -12.898 -8.137 -9.386 1.00 83.56 89 GLY A C 1
ATOM 689 O O . GLY A 1 89 ? -13.037 -7.596 -10.477 1.00 83.56 89 GLY A O 1
ATOM 690 N N . ARG A 1 90 ? -12.146 -7.611 -8.415 1.00 79.06 90 ARG A N 1
ATOM 691 C CA . ARG A 1 90 ? -11.402 -6.358 -8.544 1.00 79.06 90 ARG A CA 1
ATOM 692 C C . ARG A 1 90 ? -10.025 -6.566 -9.175 1.00 79.06 90 ARG A C 1
ATOM 694 O O . ARG A 1 90 ? -9.697 -5.896 -10.143 1.00 79.06 90 ARG A O 1
ATOM 701 N N . VAL A 1 91 ? -9.229 -7.466 -8.603 1.00 82.19 91 VAL A N 1
ATOM 702 C CA . VAL A 1 91 ? -7.787 -7.566 -8.889 1.00 82.19 91 VAL A CA 1
ATOM 703 C C . VAL A 1 91 ? -7.508 -8.526 -10.049 1.00 82.19 91 VAL A C 1
ATOM 705 O O . VAL A 1 91 ? -6.668 -8.276 -10.912 1.00 82.19 91 VAL A O 1
ATOM 708 N N . PHE A 1 92 ? -8.238 -9.642 -10.088 1.00 86.12 92 PHE A N 1
ATOM 709 C CA . PHE A 1 92 ? -7.913 -10.794 -10.926 1.00 86.12 92 PHE A CA 1
ATOM 710 C C . PHE A 1 92 ? -8.012 -10.527 -12.440 1.00 86.12 92 PHE A C 1
ATOM 712 O O . PHE A 1 92 ? -7.064 -10.879 -13.147 1.00 86.12 92 PHE A O 1
ATOM 719 N N . PRO A 1 93 ? -9.084 -9.893 -12.969 1.00 88.31 93 PRO A N 1
ATOM 720 C CA . PRO A 1 93 ? -9.270 -9.781 -14.417 1.00 88.31 93 PRO A CA 1
ATOM 721 C C . PRO A 1 93 ? -8.179 -8.947 -15.090 1.00 88.31 93 PRO A C 1
ATOM 723 O O . PRO A 1 93 ? -7.599 -9.364 -16.091 1.00 88.31 93 PRO A O 1
ATOM 726 N N . LEU A 1 94 ? -7.877 -7.777 -14.520 1.00 89.81 94 LEU A N 1
ATOM 727 C CA . LEU A 1 94 ? -6.898 -6.858 -15.087 1.00 89.81 94 LEU A CA 1
ATOM 728 C C . LEU A 1 94 ? -5.475 -7.394 -14.922 1.00 89.81 94 LEU A C 1
ATOM 730 O O . LEU A 1 94 ? -4.692 -7.347 -15.867 1.00 89.81 94 LEU A O 1
ATOM 734 N N . TYR A 1 95 ? -5.149 -7.951 -13.753 1.00 90.81 95 TYR A N 1
ATOM 735 C CA . TYR A 1 95 ? -3.830 -8.524 -13.507 1.00 90.81 95 TYR A CA 1
ATOM 736 C C . TYR A 1 95 ? -3.512 -9.676 -14.465 1.00 90.81 95 TYR A C 1
ATOM 738 O O . TYR A 1 95 ? -2.460 -9.660 -15.105 1.00 90.81 95 TYR A O 1
ATOM 746 N N . LEU A 1 96 ? -4.425 -10.641 -14.623 1.00 90.81 96 LEU A N 1
ATOM 747 C CA . LEU A 1 96 ? -4.203 -11.751 -15.551 1.00 90.81 96 LEU A CA 1
ATOM 748 C C . LEU A 1 96 ? -4.076 -11.270 -16.995 1.00 90.81 96 LEU A C 1
ATOM 750 O O . LEU A 1 96 ? -3.188 -11.737 -17.706 1.00 90.81 96 LEU A O 1
ATOM 754 N N . ALA A 1 97 ? -4.911 -10.315 -17.417 1.00 92.50 97 ALA A N 1
ATOM 755 C CA . ALA A 1 97 ? -4.806 -9.735 -18.751 1.00 92.50 97 ALA A CA 1
ATOM 756 C C . ALA A 1 97 ? -3.424 -9.103 -18.982 1.00 92.50 97 ALA A C 1
ATOM 758 O O . ALA A 1 97 ? -2.807 -9.350 -20.016 1.00 92.50 97 ALA A O 1
ATOM 759 N N . LEU A 1 98 ? -2.906 -8.348 -18.007 1.00 92.31 98 LEU A N 1
ATOM 760 C CA . LEU A 1 98 ? -1.587 -7.718 -18.096 1.00 92.31 98 LEU A CA 1
ATOM 761 C C . LEU A 1 98 ? -0.449 -8.741 -18.129 1.00 92.31 98 LEU A C 1
ATOM 763 O O . LEU A 1 98 ? 0.459 -8.587 -18.941 1.00 92.31 98 LEU A O 1
ATOM 767 N N . ILE A 1 99 ? -0.501 -9.784 -17.297 1.00 93.00 99 ILE A N 1
ATOM 768 C CA . ILE A 1 99 ? 0.521 -10.839 -17.256 1.00 93.00 99 ILE A CA 1
ATOM 769 C C . ILE A 1 99 ? 0.539 -11.650 -18.559 1.00 93.00 99 ILE A C 1
ATOM 771 O O . ILE A 1 99 ? 1.606 -11.869 -19.131 1.00 93.00 99 ILE A O 1
ATOM 775 N N . ILE A 1 100 ? -0.631 -12.042 -19.074 1.00 91.56 100 ILE A N 1
ATOM 776 C CA . ILE A 1 100 ? -0.743 -12.782 -20.340 1.00 91.56 100 ILE A CA 1
ATOM 777 C C . ILE A 1 100 ? -0.283 -11.912 -21.511 1.00 91.56 100 ILE A C 1
ATOM 779 O O . ILE A 1 100 ? 0.452 -12.387 -22.377 1.00 91.56 100 ILE A O 1
ATOM 783 N N . LEU A 1 101 ? -0.676 -10.635 -21.538 1.00 92.94 101 LEU A N 1
ATOM 784 C CA . LEU A 1 101 ? -0.253 -9.702 -22.579 1.00 92.94 101 LEU A CA 1
ATOM 785 C C . LEU A 1 101 ? 1.260 -9.474 -22.536 1.00 92.94 101 LEU A C 1
ATOM 787 O O . LEU A 1 101 ? 1.915 -9.536 -23.570 1.00 92.94 101 LEU A O 1
ATOM 791 N N . SER A 1 102 ? 1.813 -9.266 -21.343 1.00 92.06 102 SER A N 1
ATOM 792 C CA . SER A 1 102 ? 3.248 -9.109 -21.104 1.00 92.06 102 SER A CA 1
ATOM 793 C C . SER A 1 102 ? 4.036 -10.320 -21.609 1.00 92.06 102 SER A C 1
ATOM 795 O O . SER A 1 102 ? 4.955 -10.139 -22.406 1.00 92.06 102 SER A O 1
ATOM 797 N N . PHE A 1 103 ? 3.608 -11.537 -21.256 1.00 92.25 103 PHE A N 1
ATOM 798 C CA . PHE A 1 103 ? 4.193 -12.785 -21.754 1.00 92.25 103 PHE A CA 1
ATOM 799 C C . PHE A 1 103 ? 4.071 -12.925 -23.278 1.00 92.25 103 PHE A C 1
ATOM 801 O O . PHE A 1 103 ? 5.024 -13.308 -23.956 1.00 92.25 103 PHE A O 1
ATOM 808 N N . THR A 1 104 ? 2.904 -12.599 -23.838 1.00 92.25 104 THR A N 1
ATOM 809 C CA . THR A 1 104 ? 2.655 -12.732 -25.279 1.00 92.25 104 THR A CA 1
ATOM 810 C C . THR A 1 104 ? 3.528 -11.766 -26.075 1.00 92.25 104 THR A C 1
ATOM 812 O O . THR A 1 104 ? 4.166 -12.162 -27.051 1.00 92.25 104 THR A O 1
ATOM 815 N N . ILE A 1 105 ? 3.602 -10.505 -25.644 1.00 92.69 105 ILE A N 1
ATOM 816 C CA . ILE A 1 105 ? 4.417 -9.490 -26.309 1.00 92.69 105 ILE A CA 1
ATOM 817 C C . ILE A 1 105 ? 5.893 -9.881 -26.241 1.00 92.69 105 ILE A C 1
ATOM 819 O O . ILE A 1 105 ? 6.544 -9.888 -27.284 1.00 92.69 105 ILE A O 1
ATOM 823 N N . SER A 1 106 ? 6.406 -10.257 -25.066 1.00 91.62 106 SER A N 1
ATOM 824 C CA . SER A 1 106 ? 7.832 -10.564 -24.912 1.00 91.62 106 SER A CA 1
ATOM 825 C C . SER A 1 106 ? 8.284 -11.795 -25.693 1.00 91.62 106 SER A C 1
ATOM 827 O O . SER A 1 106 ? 9.404 -11.820 -26.193 1.00 91.62 106 SER A O 1
ATOM 829 N N . ASN A 1 107 ? 7.428 -12.811 -25.840 1.00 90.62 107 ASN A N 1
ATOM 830 C CA . ASN A 1 107 ? 7.815 -14.053 -26.516 1.00 90.62 107 ASN A CA 1
ATOM 831 C C . ASN A 1 107 ? 7.527 -14.053 -28.022 1.00 90.62 107 ASN A C 1
ATOM 833 O O . ASN A 1 107 ? 8.258 -14.700 -28.773 1.00 90.62 107 ASN A O 1
ATOM 837 N N . TYR A 1 108 ? 6.492 -13.336 -28.474 1.00 92.19 108 TYR A N 1
ATOM 838 C CA . TYR A 1 108 ? 5.996 -13.458 -29.850 1.00 92.19 108 TYR A CA 1
ATOM 839 C C . TYR A 1 108 ? 6.010 -12.160 -30.664 1.00 92.19 108 TYR A C 1
ATOM 841 O O . TYR A 1 108 ? 5.949 -12.237 -31.888 1.00 92.19 108 TYR A O 1
ATOM 849 N N . VAL A 1 109 ? 6.086 -10.981 -30.032 1.00 92.44 109 VAL A N 1
ATOM 850 C CA . VAL A 1 109 ? 5.942 -9.690 -30.737 1.00 92.44 109 VAL A CA 1
ATOM 851 C C . VAL A 1 109 ? 7.224 -8.864 -30.681 1.00 92.44 109 VAL A C 1
ATOM 853 O O . VAL A 1 109 ? 7.750 -8.466 -31.717 1.00 92.44 109 VAL A O 1
ATOM 856 N N . TYR A 1 110 ? 7.734 -8.598 -29.479 1.00 89.62 110 TYR A N 1
ATOM 857 C CA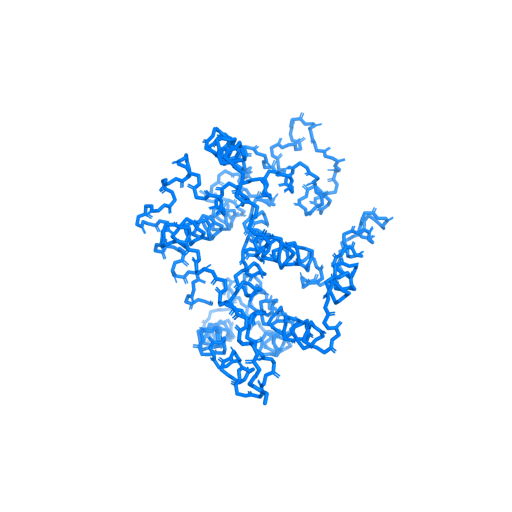 . TYR A 1 110 ? 8.878 -7.725 -29.243 1.00 89.62 110 TYR A CA 1
ATOM 858 C C . TYR A 1 110 ? 9.703 -8.253 -28.070 1.00 89.62 110 TYR A C 1
ATOM 860 O O . TYR A 1 110 ? 9.311 -8.113 -26.914 1.00 89.62 110 TYR A O 1
ATOM 868 N N . LYS A 1 111 ? 10.848 -8.871 -28.377 1.00 83.56 111 LYS A N 1
ATOM 869 C CA . LYS A 1 111 ? 11.698 -9.531 -27.373 1.00 83.56 111 LYS A CA 1
ATOM 870 C C . LYS A 1 111 ? 12.272 -8.561 -26.345 1.00 83.56 111 LYS A C 1
ATOM 872 O O . LYS A 1 111 ? 12.301 -8.886 -25.169 1.00 83.56 111 LYS A O 1
ATOM 877 N N . ASP A 1 112 ? 12.610 -7.344 -26.760 1.00 84.12 112 ASP A N 1
ATOM 878 C CA . ASP A 1 112 ? 13.134 -6.307 -25.861 1.00 84.12 112 ASP A CA 1
ATOM 879 C C . ASP A 1 112 ? 12.018 -5.557 -25.105 1.00 84.12 112 ASP A C 1
ATOM 881 O O . ASP A 1 112 ? 12.182 -4.410 -24.676 1.00 84.12 112 ASP A O 1
ATOM 885 N N . PHE A 1 113 ? 10.838 -6.172 -24.960 1.00 86.06 113 PHE A N 1
ATOM 886 C CA . PHE A 1 113 ? 9.736 -5.577 -24.224 1.00 86.06 113 PHE A CA 1
ATOM 887 C C . PHE A 1 113 ? 10.115 -5.389 -22.758 1.00 86.06 113 PHE A C 1
ATOM 889 O O . PHE A 1 113 ? 10.541 -6.300 -22.065 1.00 86.06 113 PHE A O 1
ATOM 896 N N . TYR A 1 114 ? 9.915 -4.179 -22.255 1.00 81.31 114 TYR A N 1
ATOM 897 C CA . TYR A 1 114 ? 10.400 -3.799 -20.936 1.00 81.31 114 TYR A CA 1
ATOM 898 C C . TYR A 1 114 ? 9.811 -4.637 -19.788 1.00 81.31 114 TYR A C 1
ATOM 900 O O . TYR A 1 114 ? 10.512 -4.970 -18.835 1.00 81.31 114 TYR A O 1
ATOM 908 N N . TYR A 1 115 ? 8.519 -4.963 -19.867 1.00 83.00 115 TYR A N 1
ATOM 909 C CA . TYR A 1 115 ? 7.856 -5.855 -18.919 1.00 83.00 115 TYR A CA 1
ATOM 910 C C . TYR A 1 115 ? 7.909 -7.283 -19.462 1.00 83.00 115 TYR A C 1
ATOM 912 O O . TYR A 1 115 ? 6.863 -7.879 -19.695 1.00 83.00 115 TYR A O 1
ATOM 920 N N . ALA A 1 116 ? 9.097 -7.807 -19.759 1.00 84.94 116 ALA A N 1
ATOM 921 C CA . ALA A 1 116 ? 9.219 -9.125 -20.368 1.00 84.94 116 ALA A CA 1
ATOM 922 C C . ALA A 1 116 ? 9.017 -10.253 -19.351 1.00 84.94 116 ALA A C 1
ATOM 924 O O . ALA A 1 116 ? 9.668 -10.306 -18.309 1.00 84.94 116 ALA A O 1
ATOM 925 N N . ILE A 1 117 ? 8.135 -11.197 -19.678 1.00 88.25 117 ILE A N 1
ATOM 92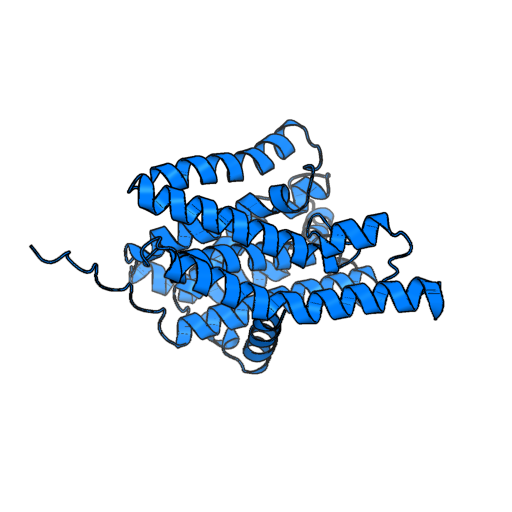6 C CA . ILE A 1 117 ? 8.013 -12.467 -18.957 1.00 88.25 117 ILE A CA 1
ATOM 927 C C . ILE A 1 117 ? 8.418 -13.552 -19.946 1.00 88.25 117 ILE A C 1
ATOM 929 O O . ILE A 1 117 ? 7.612 -14.035 -20.730 1.00 88.25 117 ILE A O 1
ATOM 933 N N . GLU A 1 118 ? 9.701 -13.896 -19.954 1.00 85.44 118 GLU A N 1
ATOM 934 C CA . GLU A 1 118 ? 10.268 -14.789 -20.977 1.00 85.44 118 GLU A CA 1
ATOM 935 C C . GLU A 1 118 ? 10.144 -16.269 -20.607 1.00 85.44 118 GLU A C 1
ATOM 937 O O . GLU A 1 118 ? 10.061 -17.134 -21.473 1.00 85.44 118 GLU A O 1
ATOM 942 N N . LYS A 1 119 ? 10.120 -16.583 -19.308 1.00 88.44 119 LYS A N 1
ATOM 943 C CA . LYS A 1 119 ? 10.084 -17.966 -18.823 1.00 88.44 119 LYS A CA 1
ATOM 944 C C . LYS A 1 119 ? 8.695 -18.347 -18.336 1.00 88.44 119 LYS A C 1
ATOM 946 O O . LYS A 1 119 ? 8.051 -17.589 -17.612 1.00 88.44 119 LYS A O 1
ATOM 951 N N . TRP A 1 120 ? 8.296 -19.579 -18.646 1.00 90.19 120 TRP A N 1
ATOM 952 C CA . TRP A 1 120 ? 7.077 -20.196 -18.119 1.00 90.19 120 TRP A CA 1
ATOM 953 C C . TRP A 1 120 ? 7.058 -20.264 -16.588 1.00 90.19 120 TRP A C 1
ATOM 955 O O . TRP A 1 120 ? 6.000 -20.104 -15.993 1.00 90.19 120 TRP A O 1
ATOM 965 N N . GLU A 1 121 ? 8.221 -20.426 -15.950 1.00 91.00 121 GLU A N 1
ATOM 966 C CA . GLU A 1 121 ? 8.361 -20.403 -14.486 1.00 91.00 121 GLU A CA 1
ATOM 967 C C . GLU A 1 121 ? 7.837 -19.086 -13.896 1.00 91.00 121 GLU A C 1
ATOM 969 O O . GLU A 1 121 ? 6.958 -19.103 -13.039 1.00 91.00 121 GLU A O 1
ATOM 974 N N . TYR A 1 122 ? 8.280 -17.941 -14.429 1.00 89.81 122 TYR A N 1
ATOM 975 C CA . TYR A 1 122 ? 7.821 -16.624 -13.976 1.00 89.81 122 TYR A CA 1
ATOM 976 C C . TYR A 1 122 ? 6.348 -16.367 -14.294 1.00 89.81 122 TYR A C 1
ATOM 978 O O . TYR A 1 122 ? 5.664 -15.683 -13.532 1.00 89.81 122 TYR A O 1
ATOM 986 N N . LEU A 1 123 ? 5.842 -16.919 -15.402 1.00 91.50 123 LEU A N 1
ATOM 987 C CA . LEU A 1 123 ? 4.419 -16.850 -15.714 1.00 91.50 123 LEU A CA 1
ATOM 988 C C . LEU A 1 123 ? 3.601 -17.630 -14.678 1.00 91.50 123 LEU A C 1
ATOM 990 O O . LEU A 1 123 ? 2.583 -17.129 -14.205 1.00 91.50 123 LEU A O 1
ATOM 994 N N . TRP A 1 124 ? 4.032 -18.838 -14.302 1.00 92.56 124 TRP A N 1
ATOM 995 C CA . TRP A 1 124 ? 3.310 -19.673 -13.337 1.00 92.56 124 TRP A CA 1
ATOM 996 C C . TRP A 1 124 ? 3.393 -19.102 -11.930 1.00 92.56 124 TRP A C 1
ATOM 998 O O . TRP A 1 124 ? 2.373 -19.056 -11.247 1.00 92.56 124 TRP A O 1
ATOM 1008 N N . GLU A 1 125 ? 4.551 -18.587 -11.521 1.00 91.38 125 GLU A N 1
ATOM 1009 C CA . GLU A 1 125 ? 4.675 -17.840 -10.268 1.00 91.38 125 GLU A CA 1
ATOM 1010 C C . GLU A 1 125 ? 3.694 -16.659 -10.217 1.00 91.38 125 GLU A C 1
ATOM 1012 O O . GLU A 1 125 ? 3.025 -16.465 -9.196 1.00 91.38 125 GLU A O 1
ATOM 1017 N N . ALA A 1 126 ? 3.554 -15.922 -11.327 1.00 90.88 126 ALA A N 1
ATOM 1018 C CA . ALA A 1 126 ? 2.654 -14.778 -11.430 1.00 90.88 126 ALA A CA 1
ATOM 1019 C C . ALA A 1 126 ? 1.177 -15.188 -11.403 1.00 90.88 126 ALA A C 1
ATOM 1021 O O . ALA A 1 126 ? 0.397 -14.580 -10.666 1.00 90.88 126 ALA A O 1
ATOM 1022 N N . VAL A 1 127 ? 0.791 -16.216 -12.163 1.00 90.94 127 VAL A N 1
ATOM 1023 C CA . VAL A 1 127 ? -0.589 -16.735 -12.226 1.00 90.94 127 VAL A CA 1
ATOM 1024 C C . VAL A 1 127 ? -1.017 -17.359 -10.895 1.00 90.94 127 VAL A C 1
ATOM 1026 O O . VAL A 1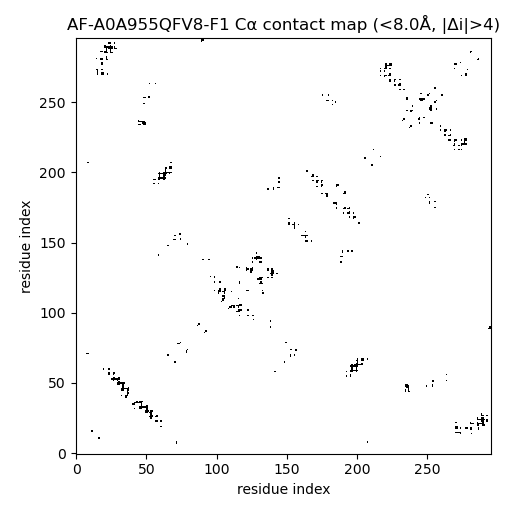 127 ? -2.170 -17.211 -10.493 1.00 90.94 127 VAL A O 1
ATOM 1029 N N . LEU A 1 128 ? -0.094 -18.014 -10.186 1.00 91.50 128 LEU A N 1
ATOM 1030 C CA . LEU A 1 128 ? -0.339 -18.626 -8.876 1.00 91.50 128 LEU A CA 1
ATOM 1031 C C . LEU A 1 128 ? -0.199 -17.642 -7.704 1.00 91.50 128 LEU A C 1
ATOM 1033 O O . LEU A 1 128 ? -0.335 -18.053 -6.553 1.00 91.50 128 LEU A O 1
ATOM 1037 N N . PHE A 1 129 ? 0.061 -16.356 -7.965 1.00 90.88 129 PHE A N 1
ATOM 1038 C CA . PHE A 1 129 ? 0.275 -15.326 -6.938 1.00 90.88 129 PHE A CA 1
ATOM 1039 C C . PHE A 1 129 ? 1.400 -15.650 -5.951 1.00 90.88 129 PHE A C 1
ATOM 1041 O O . PHE A 1 129 ? 1.351 -15.225 -4.796 1.00 90.88 129 PHE A O 1
ATOM 1048 N N . LEU A 1 130 ? 2.433 -16.372 -6.386 1.00 88.81 130 LEU A N 1
ATOM 1049 C CA . LEU A 1 130 ? 3.622 -16.643 -5.571 1.00 88.81 130 LEU A CA 1
ATOM 1050 C C . LEU A 1 130 ? 4.615 -15.479 -5.646 1.00 88.81 130 LEU A C 1
ATOM 1052 O O . LEU A 1 130 ? 5.192 -15.076 -4.635 1.00 88.81 130 LEU A O 1
ATOM 1056 N N . GLY A 1 131 ? 4.748 -14.890 -6.831 1.00 88.38 131 GLY A N 1
ATOM 1057 C CA . GLY A 1 131 ? 5.613 -13.754 -7.116 1.00 88.38 131 GLY A CA 1
ATOM 1058 C C . GLY A 1 131 ? 5.410 -13.292 -8.553 1.00 88.38 131 GLY A C 1
ATOM 1059 O O . GLY A 1 131 ? 4.805 -13.995 -9.347 1.00 88.38 131 GLY A O 1
ATOM 1060 N N . ALA A 1 132 ? 5.867 -12.094 -8.897 1.00 87.88 132 ALA A N 1
ATOM 1061 C CA . ALA A 1 132 ? 5.842 -11.624 -10.279 1.00 87.88 132 ALA A CA 1
ATOM 1062 C C . ALA A 1 132 ? 6.983 -10.624 -10.505 1.00 87.88 132 ALA A C 1
ATOM 1064 O O . ALA A 1 132 ? 7.413 -9.972 -9.553 1.00 87.88 132 ALA A O 1
ATOM 1065 N N . PRO A 1 133 ? 7.504 -10.473 -11.730 1.00 86.19 133 PRO A N 1
ATOM 1066 C CA . PRO A 1 133 ? 8.610 -9.558 -11.984 1.00 86.19 133 PRO A CA 1
ATOM 1067 C C . PRO A 1 133 ? 8.172 -8.079 -12.018 1.00 86.19 133 PRO A C 1
ATOM 1069 O O . PRO A 1 133 ? 6.989 -7.733 -12.064 1.00 86.19 133 PRO A O 1
ATOM 1072 N N . TYR A 1 134 ? 9.159 -7.180 -12.025 1.00 86.62 134 TYR A N 1
ATOM 1073 C CA . TYR A 1 134 ? 9.002 -5.727 -12.198 1.00 86.62 134 TYR A CA 1
ATOM 1074 C C . TYR A 1 134 ? 8.104 -5.036 -11.171 1.00 86.62 134 TYR A C 1
ATOM 1076 O O . TYR A 1 134 ? 8.468 -4.958 -10.008 1.00 86.62 134 TYR A O 1
ATOM 1084 N N . ALA A 1 135 ? 6.984 -4.454 -11.603 1.00 85.12 135 ALA A N 1
ATOM 1085 C CA . ALA A 1 135 ? 6.008 -3.796 -10.742 1.00 85.12 135 ALA A CA 1
ATOM 1086 C C . ALA A 1 135 ? 4.837 -4.728 -10.397 1.00 85.12 135 ALA A C 1
ATOM 1088 O O . ALA A 1 135 ? 4.036 -4.395 -9.530 1.00 85.12 135 ALA A O 1
ATOM 1089 N N . PHE A 1 136 ? 4.740 -5.896 -11.047 1.00 88.06 136 PHE A N 1
ATOM 1090 C CA . PHE A 1 136 ? 3.611 -6.808 -10.885 1.00 88.06 136 PHE A CA 1
ATOM 1091 C C . PHE A 1 136 ? 3.620 -7.546 -9.545 1.00 88.06 136 PHE A C 1
ATOM 1093 O O . PHE A 1 136 ? 2.563 -7.990 -9.114 1.00 88.06 136 PHE A O 1
ATOM 1100 N N . TRP A 1 137 ? 4.769 -7.651 -8.861 1.00 90.12 137 TRP A N 1
ATOM 1101 C CA . TRP A 1 137 ? 4.895 -8.369 -7.580 1.00 90.12 137 TRP A CA 1
ATOM 1102 C C . TRP A 1 137 ? 3.955 -7.867 -6.482 1.00 90.12 137 TRP A C 1
ATOM 1104 O O . TRP A 1 137 ? 3.647 -8.627 -5.564 1.00 90.12 137 TRP A O 1
ATOM 1114 N N . THR A 1 138 ? 3.508 -6.609 -6.535 1.00 89.50 138 THR A N 1
ATOM 1115 C CA . THR A 1 138 ? 2.626 -6.045 -5.506 1.00 89.50 138 THR A CA 1
ATOM 1116 C C . THR A 1 138 ? 1.283 -6.770 -5.455 1.00 89.50 138 THR A C 1
ATOM 1118 O O . THR A 1 138 ? 0.724 -6.909 -4.370 1.00 89.50 138 THR A O 1
ATOM 1121 N N . ILE A 1 139 ? 0.806 -7.299 -6.589 1.00 90.44 139 ILE A N 1
ATOM 1122 C CA . ILE A 1 139 ? -0.479 -7.996 -6.693 1.00 90.44 139 ILE A CA 1
ATOM 1123 C C . ILE A 1 139 ? -0.445 -9.387 -6.038 1.00 90.44 139 ILE A C 1
ATOM 1125 O O . ILE A 1 139 ? -1.282 -9.629 -5.166 1.00 90.44 139 ILE A O 1
ATOM 1129 N N . PRO A 1 140 ? 0.519 -10.285 -6.343 1.00 92.00 140 PRO A N 1
ATOM 1130 C CA . PRO A 1 140 ? 0.758 -11.489 -5.550 1.00 92.00 140 PRO A CA 1
ATOM 1131 C C . PRO A 1 140 ? 0.801 -11.227 -4.045 1.00 92.00 140 PRO A C 1
ATOM 1133 O O . PRO A 1 140 ? 0.113 -11.899 -3.281 1.00 92.00 140 PRO A O 1
ATOM 1136 N N . VAL A 1 141 ? 1.544 -10.202 -3.618 1.00 92.12 141 VAL A N 1
ATOM 1137 C CA . VAL A 1 141 ? 1.648 -9.838 -2.197 1.00 92.12 141 VAL A CA 1
ATOM 1138 C C . VAL A 1 141 ? 0.301 -9.394 -1.622 1.00 92.12 141 VAL A C 1
ATOM 1140 O O . VAL A 1 141 ? -0.062 -9.801 -0.519 1.00 92.12 141 VAL A O 1
ATOM 1143 N N . GLU A 1 142 ? -0.474 -8.594 -2.355 1.00 91.94 142 GLU A N 1
ATOM 1144 C CA . GLU A 1 142 ? -1.808 -8.166 -1.931 1.00 91.94 142 GLU A CA 1
ATOM 1145 C C . GLU A 1 142 ? -2.775 -9.354 -1.785 1.00 91.94 142 GLU A C 1
ATOM 1147 O O . GLU A 1 142 ? -3.465 -9.455 -0.768 1.00 91.94 142 GLU A O 1
ATOM 1152 N N . VAL A 1 143 ? -2.764 -10.302 -2.729 1.00 92.00 143 VAL A N 1
ATOM 1153 C CA . VAL A 1 143 ? -3.561 -11.538 -2.645 1.00 92.00 143 VAL A CA 1
ATOM 1154 C C . VAL A 1 143 ? -3.134 -12.391 -1.450 1.00 92.00 143 VAL A C 1
ATOM 1156 O O . VAL A 1 143 ? -3.986 -12.867 -0.695 1.00 92.00 143 VAL A O 1
ATOM 1159 N N . GLN A 1 144 ? -1.829 -12.534 -1.209 1.00 93.69 144 GLN A N 1
ATOM 1160 C CA . GLN A 1 144 ? -1.319 -13.227 -0.024 1.00 93.69 144 GLN A CA 1
ATOM 1161 C C . GLN A 1 144 ? -1.779 -12.538 1.270 1.00 93.69 144 GLN A C 1
ATOM 1163 O O . GLN A 1 144 ? -2.210 -13.218 2.203 1.00 93.69 144 GLN A O 1
ATOM 1168 N N . PHE A 1 145 ? -1.794 -11.201 1.325 1.00 94.06 145 PHE A N 1
ATOM 1169 C CA . PHE A 1 145 ? -2.352 -10.477 2.471 1.00 94.06 145 PHE A CA 1
ATOM 1170 C C . PHE A 1 145 ? -3.853 -10.682 2.646 1.00 94.06 145 PHE A C 1
ATOM 1172 O O . PHE A 1 145 ? -4.318 -10.701 3.785 1.00 94.06 145 PHE A O 1
ATOM 1179 N N . TYR A 1 146 ? -4.619 -10.881 1.574 1.00 93.25 146 TYR A N 1
ATOM 1180 C CA . TYR A 1 146 ? -6.036 -11.227 1.697 1.00 93.25 146 TYR A CA 1
ATOM 1181 C C . TYR A 1 146 ? -6.234 -12.587 2.370 1.00 93.25 146 TYR A C 1
ATOM 1183 O O . TYR A 1 146 ? -7.084 -12.722 3.253 1.00 93.25 146 TYR A O 1
ATOM 1191 N N . LEU A 1 147 ? -5.410 -13.578 2.017 1.00 94.06 147 LEU A N 1
ATOM 1192 C CA . LEU A 1 147 ? -5.429 -14.899 2.652 1.00 94.06 147 LEU A CA 1
ATOM 1193 C C . LEU A 1 147 ? -4.985 -14.829 4.121 1.00 94.06 147 LEU A C 1
ATOM 1195 O O . LEU A 1 147 ? -5.656 -15.372 5.000 1.00 94.06 147 LEU A O 1
ATOM 1199 N N . ILE A 1 148 ? -3.904 -14.098 4.407 1.00 94.69 148 ILE A N 1
ATOM 1200 C CA . ILE A 1 148 ? -3.416 -13.868 5.777 1.00 94.69 148 ILE A CA 1
ATOM 1201 C C . ILE A 1 148 ? -4.488 -13.160 6.615 1.00 94.69 148 ILE A C 1
ATOM 1203 O O . ILE A 1 148 ? -4.751 -13.561 7.750 1.00 94.69 148 ILE A O 1
ATOM 1207 N N . PHE A 1 149 ? -5.143 -12.137 6.062 1.00 94.81 149 PHE A N 1
ATOM 1208 C CA . PHE A 1 149 ? -6.223 -11.421 6.734 1.00 94.81 149 PHE A CA 1
ATOM 1209 C C . PHE A 1 149 ? -7.441 -12.314 6.983 1.00 94.81 149 PHE A C 1
ATOM 1211 O O . PHE A 1 149 ? -8.042 -12.230 8.051 1.00 94.81 149 PHE A O 1
ATOM 1218 N N . MET A 1 150 ? -7.794 -13.191 6.041 1.00 94.38 150 MET A N 1
ATOM 1219 C CA . MET A 1 150 ? -8.866 -14.172 6.223 1.00 94.38 150 MET A CA 1
ATOM 1220 C C . MET A 1 150 ? -8.564 -15.119 7.393 1.00 94.38 150 MET A C 1
ATOM 1222 O O . MET A 1 150 ? -9.420 -15.312 8.258 1.00 94.38 150 MET A O 1
ATOM 1226 N N . GLY A 1 151 ? -7.333 -15.637 7.472 1.00 94.06 151 GLY A N 1
ATOM 1227 C CA . GLY A 1 151 ? -6.876 -16.446 8.606 1.00 94.06 151 GLY A CA 1
ATOM 1228 C C . GLY A 1 151 ? -6.903 -15.671 9.926 1.00 94.06 151 GLY A C 1
ATOM 1229 O O . GLY A 1 151 ? -7.407 -16.166 10.934 1.00 94.06 151 GLY A O 1
ATOM 1230 N N . PHE A 1 152 ? -6.444 -14.418 9.916 1.00 94.12 152 PHE A N 1
ATOM 1231 C CA . PHE A 1 152 ? -6.527 -13.532 11.076 1.00 94.12 152 PHE A CA 1
ATOM 1232 C C . PHE A 1 152 ? -7.977 -13.287 11.521 1.00 94.12 152 PHE A C 1
ATOM 1234 O O . PHE A 1 152 ? -8.275 -13.372 12.712 1.00 94.12 152 PHE A O 1
ATOM 1241 N N . TRP A 1 153 ? -8.891 -13.018 10.586 1.00 93.62 153 TRP A N 1
ATOM 1242 C CA . TRP A 1 153 ? -10.308 -12.780 10.868 1.00 93.62 153 TRP A CA 1
ATOM 1243 C C . TRP A 1 153 ? -10.974 -14.011 11.493 1.00 93.62 153 TRP A C 1
ATOM 1245 O O . TRP A 1 153 ? -11.703 -13.876 12.481 1.00 93.62 153 TRP A O 1
ATOM 1255 N N . TRP A 1 154 ? -10.657 -15.208 10.991 1.00 93.88 154 TRP A N 1
ATOM 1256 C CA . TRP A 1 154 ? -11.093 -16.465 11.595 1.00 93.88 154 TRP A CA 1
ATOM 1257 C C . TRP A 1 154 ? -10.600 -16.608 13.042 1.00 93.88 154 TRP A C 1
ATOM 1259 O O . TRP A 1 154 ? -11.409 -16.809 13.953 1.00 93.88 154 TRP A O 1
ATOM 1269 N N . CYS A 1 155 ? -9.295 -16.427 13.278 1.00 92.94 155 CYS A N 1
ATOM 1270 C CA . CYS A 1 155 ? -8.691 -16.494 14.613 1.00 92.94 155 CYS A CA 1
ATOM 1271 C C . CYS A 1 155 ? -9.301 -15.462 15.576 1.00 92.94 155 CYS A C 1
ATOM 1273 O O . CYS A 1 155 ? -9.645 -15.799 16.711 1.00 92.94 155 CYS A O 1
ATOM 1275 N N . HIS A 1 156 ? -9.484 -14.219 15.115 1.00 90.50 156 HIS A N 1
ATOM 1276 C CA . HIS A 1 156 ? -10.119 -13.131 15.865 1.00 90.50 156 HIS A CA 1
ATOM 1277 C C . HIS A 1 156 ? -11.534 -13.501 16.326 1.00 90.50 156 HIS A C 1
ATOM 1279 O O . HIS A 1 156 ? -11.904 -13.250 17.474 1.00 90.50 156 HIS A O 1
ATOM 1285 N N . HIS A 1 157 ? -12.320 -14.138 15.456 1.00 89.00 157 HIS A N 1
ATOM 1286 C CA . HIS A 1 157 ? -13.675 -14.569 15.793 1.00 89.00 157 HIS A CA 1
ATOM 1287 C C . HIS A 1 157 ? -13.693 -15.798 16.722 1.00 89.00 157 HIS A C 1
ATOM 1289 O O . HIS A 1 157 ? -14.512 -15.873 17.640 1.00 89.00 157 HIS A O 1
ATOM 1295 N N . ARG A 1 158 ? -12.781 -16.757 16.512 1.00 89.62 158 ARG A N 1
ATOM 1296 C CA . ARG A 1 158 ? -12.716 -18.026 17.259 1.00 89.62 158 ARG A CA 1
ATOM 1297 C C . ARG A 1 158 ? -12.213 -17.872 18.694 1.00 89.62 158 ARG A C 1
ATOM 1299 O O . ARG A 1 158 ? -12.708 -18.578 19.576 1.00 89.62 158 ARG A O 1
ATOM 1306 N N . TRP A 1 159 ? -11.228 -17.002 18.914 1.00 85.19 159 TRP A N 1
ATOM 1307 C CA . TRP A 1 159 ? -10.528 -16.848 20.197 1.00 85.19 159 TRP A CA 1
ATOM 1308 C C . TRP A 1 159 ? -10.802 -15.517 20.902 1.00 85.19 159 TRP A C 1
ATOM 1310 O O . TRP A 1 159 ? -10.061 -15.185 21.817 1.00 85.19 159 TRP A O 1
ATOM 1320 N N . LYS A 1 160 ? -11.845 -14.781 20.476 1.00 73.88 160 LYS A N 1
ATOM 1321 C CA . LYS A 1 160 ? -12.390 -13.540 21.068 1.00 73.88 160 LYS A CA 1
ATOM 1322 C C . LYS A 1 160 ? -11.419 -12.794 22.001 1.00 73.88 160 LYS A C 1
ATOM 1324 O O . LYS A 1 160 ? -11.318 -13.108 23.181 1.00 73.88 160 LYS A O 1
ATOM 1329 N N . GLY A 1 161 ? -10.761 -11.756 21.493 1.00 77.81 161 GLY A N 1
ATOM 1330 C CA . GLY A 1 161 ? -9.857 -10.911 22.278 1.00 77.81 161 GLY A CA 1
ATOM 1331 C C . GLY A 1 161 ? -8.671 -10.418 21.455 1.00 77.81 161 GLY A C 1
ATOM 1332 O O . GLY A 1 161 ? -8.636 -10.586 20.238 1.00 77.81 161 GLY A O 1
ATOM 1333 N N . LEU A 1 162 ? -7.680 -9.824 22.124 1.00 82.38 162 LEU A N 1
ATOM 1334 C CA . LEU A 1 162 ? -6.470 -9.300 21.475 1.00 82.38 162 LEU A CA 1
ATOM 1335 C C . LEU A 1 162 ? -5.422 -10.383 21.171 1.00 82.38 162 LEU A C 1
ATOM 1337 O O . LEU A 1 162 ? -4.441 -10.098 20.494 1.00 82.38 162 LEU A O 1
ATOM 1341 N N . TRP A 1 163 ? -5.621 -11.627 21.618 1.00 86.94 163 TRP A N 1
ATOM 1342 C CA . TRP A 1 163 ? -4.644 -12.706 21.436 1.00 86.94 163 TRP A CA 1
ATOM 1343 C C . TRP A 1 163 ? -4.256 -12.960 19.967 1.00 86.94 163 TRP A C 1
ATOM 1345 O O . TRP A 1 163 ? -3.061 -12.975 19.669 1.00 86.94 163 TRP A O 1
ATOM 1355 N N . PRO A 1 164 ? -5.199 -13.068 19.010 1.00 87.94 164 PRO A N 1
ATOM 1356 C CA . PRO A 1 164 ? -4.845 -13.216 17.598 1.00 87.94 164 PRO A CA 1
ATOM 1357 C C . PRO A 1 164 ? -4.041 -12.023 17.078 1.00 87.94 164 PRO A C 1
ATOM 1359 O O . PRO A 1 164 ? -3.115 -12.200 16.296 1.00 87.94 164 PRO A O 1
ATOM 1362 N N . LEU A 1 165 ? -4.340 -10.809 17.550 1.00 88.31 165 LEU A N 1
ATOM 1363 C CA . LEU A 1 165 ? -3.558 -9.625 17.196 1.00 88.31 165 LEU A CA 1
ATOM 1364 C C . LEU A 1 165 ? -2.136 -9.711 17.752 1.00 88.31 165 LEU A C 1
ATOM 1366 O O . LEU A 1 165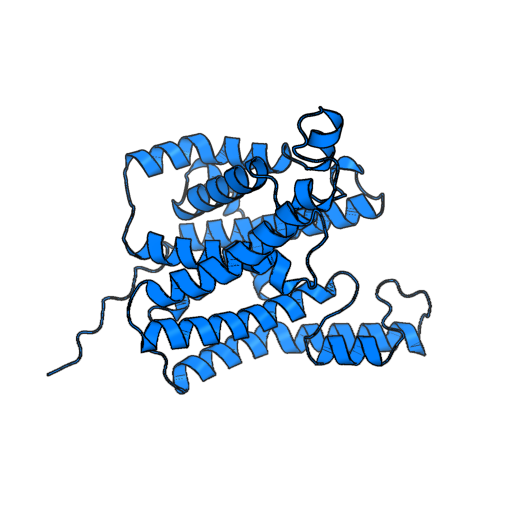 ? -1.201 -9.356 17.047 1.00 88.31 165 LEU A O 1
ATOM 1370 N N . MET A 1 166 ? -1.958 -10.210 18.976 1.00 88.19 166 MET A N 1
ATOM 1371 C CA . MET A 1 166 ? -0.633 -10.402 19.566 1.00 88.19 166 MET A CA 1
ATOM 1372 C C . MET A 1 166 ? 0.178 -11.445 18.798 1.00 88.19 166 MET A C 1
ATOM 1374 O O . MET A 1 166 ? 1.325 -11.181 18.468 1.00 88.19 166 MET A O 1
ATOM 1378 N N . VAL A 1 167 ? -0.411 -12.596 18.458 1.00 90.50 167 VAL A N 1
ATOM 1379 C CA . VAL A 1 167 ? 0.289 -13.658 17.714 1.00 90.50 167 VAL A CA 1
ATOM 1380 C C . VAL A 1 167 ? 0.694 -13.176 16.323 1.00 90.50 167 VAL A C 1
ATOM 1382 O O . VAL A 1 167 ? 1.864 -13.260 15.957 1.00 90.50 167 VAL A O 1
ATOM 1385 N N . PHE A 1 168 ? -0.246 -12.625 15.554 1.00 91.06 168 PHE A N 1
ATOM 1386 C CA . PHE A 1 168 ? 0.065 -12.126 14.215 1.00 91.06 168 PHE A CA 1
ATOM 1387 C C . PHE A 1 168 ? 0.949 -10.875 14.255 1.00 91.06 168 PHE A C 1
ATOM 1389 O O . PHE A 1 168 ? 1.793 -10.706 13.383 1.00 91.06 168 PHE A O 1
ATOM 1396 N N . GLY A 1 169 ? 0.814 -10.034 15.281 1.00 89.19 169 GLY A N 1
ATOM 1397 C CA . GLY A 1 169 ? 1.701 -8.902 15.530 1.00 89.19 169 GLY A CA 1
ATOM 1398 C C . GLY A 1 169 ? 3.129 -9.346 15.839 1.00 89.19 169 GLY A C 1
ATOM 1399 O O . GLY A 1 169 ? 4.063 -8.797 15.270 1.00 89.19 169 GLY A O 1
ATOM 1400 N N . LEU A 1 170 ? 3.316 -10.386 16.656 1.00 90.56 170 LEU A N 1
ATOM 1401 C CA . LEU A 1 170 ? 4.630 -10.982 16.919 1.00 90.56 170 LEU A CA 1
ATOM 1402 C C . LEU A 1 170 ? 5.244 -11.570 15.645 1.00 90.56 170 LEU A C 1
ATOM 1404 O O . LEU A 1 170 ? 6.419 -11.335 15.380 1.00 90.56 170 LEU A O 1
ATOM 1408 N N . LEU A 1 171 ? 4.454 -12.273 14.827 1.00 90.06 171 LEU A N 1
ATOM 1409 C CA . LEU A 1 171 ? 4.897 -12.766 13.517 1.00 90.06 171 LEU A CA 1
ATOM 1410 C C . LEU A 1 171 ? 5.249 -11.622 12.556 1.00 90.06 171 LEU A C 1
ATOM 1412 O O . LEU A 1 171 ? 6.198 -11.727 11.791 1.00 90.06 171 LEU A O 1
ATOM 1416 N N . ALA A 1 172 ? 4.507 -10.519 12.600 1.00 89.50 172 ALA A N 1
ATOM 1417 C CA . ALA A 1 172 ? 4.779 -9.348 11.781 1.00 89.50 172 ALA A CA 1
ATOM 1418 C C . ALA A 1 172 ? 6.025 -8.582 12.257 1.00 89.50 172 ALA A C 1
ATOM 1420 O O . ALA A 1 172 ? 6.743 -8.028 11.434 1.00 89.50 172 ALA A O 1
ATOM 1421 N N . CYS A 1 173 ? 6.303 -8.566 13.563 1.00 88.31 173 CYS A N 1
ATOM 1422 C CA . CYS A 1 173 ? 7.502 -7.965 14.150 1.00 88.31 173 CYS A CA 1
ATOM 1423 C C . CYS A 1 173 ? 8.740 -8.862 14.030 1.00 88.31 173 CYS A C 1
ATOM 1425 O O . CYS A 1 173 ? 9.858 -8.351 14.032 1.00 88.31 173 CYS A O 1
ATOM 1427 N N . SER A 1 174 ? 8.583 -10.183 13.921 1.00 86.31 174 SER A N 1
ATOM 1428 C CA . SER A 1 174 ? 9.730 -11.086 13.803 1.00 86.31 174 SER A CA 1
ATOM 1429 C C . SER A 1 174 ? 10.513 -10.827 12.517 1.00 86.31 174 SER A C 1
ATOM 1431 O O . SER A 1 174 ? 11.739 -10.898 12.533 1.00 86.31 174 SER A O 1
ATOM 1433 N N . THR A 1 175 ? 9.836 -10.443 11.432 1.00 82.88 175 THR A N 1
ATOM 1434 C CA . THR A 1 175 ? 10.478 -10.187 10.140 1.00 82.88 175 THR A CA 1
ATOM 1435 C C . THR A 1 175 ? 11.466 -9.006 10.201 1.00 82.88 175 THR A C 1
ATOM 1437 O O . THR A 1 175 ? 12.645 -9.235 9.908 1.00 82.88 175 THR A O 1
ATOM 1440 N N . PRO A 1 176 ? 11.105 -7.781 10.652 1.00 82.31 176 PRO A N 1
ATOM 1441 C CA . PRO A 1 176 ? 12.075 -6.701 10.806 1.00 82.31 176 PRO A CA 1
ATOM 1442 C C . PRO A 1 176 ? 13.143 -7.009 11.863 1.00 82.31 176 PRO A C 1
ATOM 1444 O O . PRO A 1 176 ? 14.300 -6.658 11.653 1.00 82.31 176 PRO A O 1
ATOM 1447 N N . ILE A 1 177 ? 12.799 -7.697 12.960 1.00 84.94 177 ILE A N 1
ATOM 1448 C CA . ILE A 1 177 ? 13.771 -8.061 14.006 1.00 84.94 177 ILE A CA 1
ATOM 1449 C C . ILE A 1 177 ? 14.858 -8.978 13.439 1.00 84.94 177 ILE A C 1
ATOM 1451 O O . ILE A 1 177 ? 16.040 -8.693 13.608 1.00 84.94 177 ILE A O 1
ATOM 1455 N N . ILE A 1 178 ? 14.479 -10.042 12.724 1.00 84.56 178 ILE A N 1
ATOM 1456 C CA . ILE A 1 178 ? 15.438 -10.962 12.098 1.00 84.56 178 ILE A CA 1
ATOM 1457 C C . ILE A 1 178 ? 16.334 -10.204 11.116 1.00 84.56 178 ILE A C 1
ATOM 1459 O O . ILE A 1 178 ? 17.544 -10.421 11.109 1.00 84.56 178 ILE A O 1
ATOM 1463 N N . ALA A 1 179 ? 15.776 -9.283 10.332 1.00 81.94 179 ALA A N 1
ATOM 1464 C CA . ALA A 1 179 ? 16.554 -8.496 9.382 1.00 81.94 179 ALA A CA 1
ATOM 1465 C C . ALA A 1 179 ? 17.562 -7.552 10.049 1.00 81.94 179 ALA A C 1
ATOM 1467 O O . ALA A 1 179 ? 18.679 -7.414 9.560 1.00 81.94 179 ALA A O 1
ATOM 1468 N N . ILE A 1 180 ? 17.197 -6.934 11.179 1.00 81.00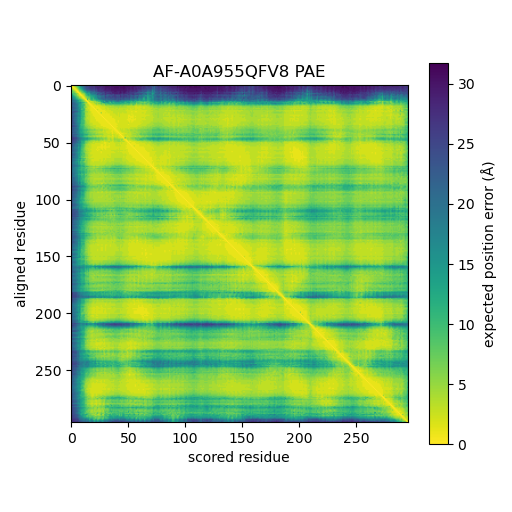 180 ILE A N 1
ATOM 1469 C CA . ILE A 1 180 ? 18.118 -6.105 11.972 1.00 81.00 180 ILE A CA 1
ATOM 1470 C C . ILE A 1 180 ? 19.228 -6.973 12.573 1.00 81.00 180 ILE A C 1
ATOM 1472 O O . ILE A 1 180 ? 20.392 -6.595 12.519 1.00 81.00 180 ILE A O 1
ATOM 1476 N N . LEU A 1 181 ? 18.882 -8.138 13.131 1.00 83.25 181 LEU A N 1
ATOM 1477 C CA . LEU A 1 181 ? 19.844 -9.015 13.809 1.00 83.25 181 LEU A CA 1
ATOM 1478 C C . LEU A 1 181 ? 20.825 -9.690 12.848 1.00 83.25 181 LEU A C 1
ATOM 1480 O O . LEU A 1 181 ? 21.981 -9.905 13.196 1.00 83.25 181 LEU A O 1
ATOM 1484 N N . THR A 1 182 ? 20.362 -10.052 11.654 1.00 80.50 182 THR A N 1
ATOM 1485 C CA . THR A 1 182 ? 21.191 -10.727 10.644 1.00 80.50 182 THR A CA 1
ATOM 1486 C C . THR A 1 182 ? 21.879 -9.747 9.700 1.00 80.50 182 THR A C 1
ATOM 1488 O O . THR A 1 182 ? 22.778 -10.149 8.964 1.00 80.50 182 THR A O 1
ATOM 1491 N N . SER A 1 183 ? 21.456 -8.479 9.687 1.00 70.19 183 SER A N 1
ATOM 1492 C CA . SER A 1 183 ? 21.825 -7.484 8.671 1.00 70.19 183 SER A CA 1
ATOM 1493 C C . SER A 1 183 ? 21.579 -7.962 7.230 1.00 70.19 183 SER A C 1
ATOM 1495 O O . SER A 1 183 ? 22.165 -7.421 6.288 1.00 70.19 183 SER A O 1
ATOM 1497 N N . GLN A 1 184 ? 20.724 -8.974 7.047 1.00 73.56 184 GLN A N 1
ATOM 1498 C CA . GLN A 1 184 ? 20.391 -9.556 5.752 1.00 73.56 184 GLN A CA 1
ATOM 1499 C C . GLN A 1 184 ? 19.012 -9.109 5.279 1.00 73.56 184 GLN A C 1
ATOM 1501 O O . GLN A 1 184 ? 18.123 -8.766 6.063 1.00 73.56 184 GLN A O 1
ATOM 1506 N N . GLU A 1 185 ? 18.832 -9.128 3.960 1.00 70.38 185 GLU A N 1
ATOM 1507 C CA . GLU A 1 185 ? 17.517 -8.919 3.377 1.00 70.38 185 GLU A CA 1
ATOM 1508 C C . GLU A 1 185 ? 16.581 -10.076 3.728 1.00 70.38 185 GLU A C 1
ATOM 1510 O O . GLU A 1 185 ? 16.951 -11.249 3.695 1.00 70.38 185 GLU A O 1
ATOM 1515 N N . ILE A 1 186 ? 15.330 -9.738 4.034 1.00 71.31 186 ILE A N 1
ATOM 1516 C CA . ILE A 1 186 ? 14.302 -10.738 4.319 1.00 71.31 186 ILE A CA 1
ATOM 1517 C C . ILE A 1 186 ? 13.925 -11.469 3.034 1.00 71.31 186 ILE A C 1
ATOM 1519 O O . ILE A 1 186 ? 13.711 -10.847 1.987 1.00 71.31 186 ILE A O 1
ATOM 1523 N N . ILE A 1 187 ? 13.762 -12.784 3.165 1.00 69.56 187 ILE A N 1
ATOM 1524 C CA . ILE A 1 187 ? 13.260 -13.671 2.120 1.00 69.56 187 ILE A CA 1
ATOM 1525 C C . ILE A 1 187 ? 11.776 -13.370 1.866 1.00 69.56 187 ILE A C 1
ATOM 1527 O O . ILE A 1 187 ? 10.926 -13.572 2.738 1.00 69.56 187 ILE A O 1
ATOM 1531 N N . GLY A 1 188 ? 11.471 -12.919 0.648 1.00 82.06 188 GLY A N 1
ATOM 1532 C CA . GLY A 1 188 ? 10.111 -12.704 0.153 1.00 82.06 188 GLY A CA 1
ATOM 1533 C C . GLY A 1 188 ? 9.555 -11.296 0.393 1.00 82.06 188 GLY A C 1
ATOM 1534 O O . GLY A 1 188 ? 9.857 -10.621 1.373 1.00 82.06 188 GLY A O 1
ATOM 1535 N N . GLN A 1 189 ? 8.703 -10.837 -0.526 1.00 86.44 189 GLN A N 1
ATOM 1536 C CA . GLN A 1 189 ? 8.089 -9.509 -0.428 1.00 86.44 189 GLN A CA 1
ATOM 1537 C C . GLN A 1 189 ? 6.985 -9.464 0.640 1.00 86.44 189 GLN A C 1
ATOM 1539 O O . GLN A 1 189 ? 6.835 -8.473 1.346 1.00 86.44 189 GLN A O 1
ATOM 1544 N N . THR A 1 190 ? 6.233 -10.546 0.824 1.00 88.75 190 THR A N 1
ATOM 1545 C CA . THR A 1 190 ? 5.113 -10.577 1.778 1.00 88.75 190 THR A CA 1
AT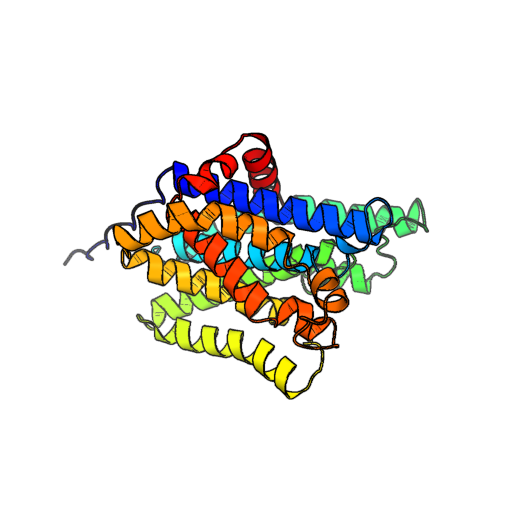OM 1546 C C . THR A 1 190 ? 5.570 -10.454 3.222 1.00 88.75 190 THR A C 1
ATOM 1548 O O . THR A 1 190 ? 5.022 -9.652 3.973 1.00 88.75 190 THR A O 1
ATOM 1551 N N . SER A 1 191 ? 6.618 -11.182 3.604 1.00 88.19 191 SER A N 1
ATOM 1552 C CA . SER A 1 191 ? 7.234 -11.096 4.935 1.00 88.19 191 SER A CA 1
ATOM 1553 C C . SER A 1 191 ? 7.766 -9.687 5.230 1.00 88.19 191 SER A C 1
ATOM 1555 O O . SER A 1 191 ? 7.644 -9.203 6.356 1.00 88.19 191 SER A O 1
ATOM 1557 N N . ARG A 1 192 ? 8.285 -8.995 4.208 1.00 88.56 192 ARG A N 1
ATOM 1558 C CA . ARG A 1 192 ? 8.811 -7.625 4.292 1.00 88.56 192 ARG A CA 1
ATOM 1559 C C . ARG A 1 192 ? 7.743 -6.583 4.631 1.00 88.56 192 ARG A C 1
ATOM 1561 O O . ARG A 1 192 ? 8.000 -5.708 5.451 1.00 88.56 192 ARG A O 1
ATOM 1568 N N . TYR A 1 193 ? 6.548 -6.679 4.041 1.00 91.75 193 TYR A N 1
ATOM 1569 C CA . TYR A 1 193 ? 5.453 -5.720 4.286 1.00 91.75 193 TYR A CA 1
ATOM 1570 C C . TYR A 1 193 ? 4.419 -6.201 5.313 1.00 91.75 193 TYR A C 1
ATOM 1572 O O . TYR A 1 193 ? 3.476 -5.469 5.623 1.00 91.75 193 TYR A O 1
ATOM 1580 N N . LEU A 1 194 ? 4.597 -7.401 5.876 1.00 92.62 194 LEU A N 1
ATOM 1581 C CA . LEU A 1 194 ? 3.712 -7.964 6.898 1.00 92.62 194 LEU A CA 1
ATOM 1582 C C . LEU A 1 194 ? 3.584 -7.031 8.108 1.00 92.62 194 LEU A C 1
ATOM 1584 O O . LEU A 1 194 ? 2.481 -6.801 8.604 1.00 92.62 194 LEU A O 1
ATOM 1588 N N . PHE A 1 195 ? 4.700 -6.433 8.528 1.00 92.56 195 PHE A N 1
ATOM 1589 C CA . PHE A 1 195 ? 4.738 -5.427 9.587 1.00 92.56 195 PHE A CA 1
ATOM 1590 C C . PHE A 1 195 ? 3.861 -4.208 9.267 1.00 92.56 195 PHE A C 1
ATOM 1592 O O . PHE A 1 195 ? 2.992 -3.850 10.064 1.00 92.56 195 PHE A O 1
ATOM 1599 N N . SER A 1 196 ? 4.009 -3.619 8.071 1.00 93.31 196 SER A N 1
ATOM 1600 C CA . SER A 1 196 ? 3.176 -2.494 7.612 1.00 93.31 196 SER A CA 1
ATOM 1601 C C . SER A 1 196 ? 1.695 -2.836 7.660 1.00 93.31 196 SER A C 1
ATOM 1603 O O . SER A 1 196 ? 0.885 -2.067 8.179 1.00 93.31 196 SER A O 1
ATOM 1605 N N . PHE A 1 197 ? 1.351 -4.017 7.156 1.00 94.81 197 PHE A N 1
ATOM 1606 C CA . PHE A 1 197 ? -0.018 -4.490 7.101 1.00 94.81 197 PHE A CA 1
ATOM 1607 C C . PHE A 1 197 ? -0.647 -4.612 8.497 1.00 94.81 197 PHE A C 1
ATOM 1609 O O . PHE A 1 197 ? -1.734 -4.079 8.744 1.00 94.81 1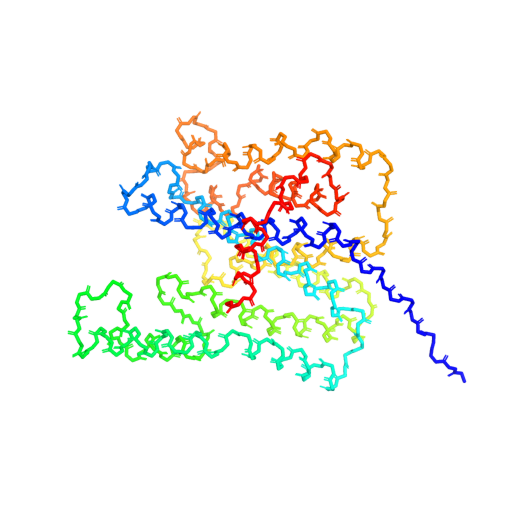97 PHE A O 1
ATOM 1616 N N . PHE A 1 198 ? 0.046 -5.260 9.437 1.00 94.56 198 PHE A N 1
ATOM 1617 C CA . PHE A 1 198 ? -0.487 -5.495 10.780 1.00 94.56 198 PHE A CA 1
ATOM 1618 C C . PHE A 1 198 ? -0.491 -4.257 11.677 1.00 94.56 198 PHE A C 1
ATOM 1620 O O . PHE A 1 198 ? -1.377 -4.157 12.527 1.00 94.56 198 PHE A O 1
ATOM 1627 N N . ILE A 1 199 ? 0.382 -3.265 11.453 1.00 94.25 199 ILE A N 1
ATOM 1628 C CA . ILE A 1 199 ? 0.201 -1.949 12.090 1.00 94.25 199 ILE A CA 1
ATOM 1629 C C . ILE A 1 199 ? -1.123 -1.319 11.632 1.00 94.25 199 ILE A C 1
ATOM 1631 O O . ILE A 1 199 ? -1.872 -0.779 12.448 1.00 94.25 199 ILE A O 1
ATOM 1635 N N . GLY A 1 200 ? -1.469 -1.443 10.348 1.00 93.56 200 GLY A N 1
ATOM 1636 C CA . GLY A 1 200 ? -2.772 -1.025 9.828 1.00 93.56 200 GLY A CA 1
ATOM 1637 C C . GLY A 1 200 ? -3.936 -1.726 10.539 1.00 93.56 200 GLY A C 1
ATOM 1638 O O . GLY A 1 200 ? -4.877 -1.085 11.005 1.00 93.56 200 GLY A O 1
ATOM 1639 N N . VAL A 1 201 ? -3.853 -3.048 10.700 1.00 93.00 201 VAL A N 1
ATOM 1640 C CA . VAL A 1 201 ? -4.871 -3.830 11.427 1.00 93.00 201 VAL A CA 1
ATOM 1641 C C . VAL A 1 201 ? -4.986 -3.389 12.893 1.00 93.00 201 VAL A C 1
ATOM 1643 O O . VAL A 1 201 ? -6.092 -3.158 13.387 1.00 93.00 201 VAL A O 1
ATOM 1646 N N . GLY A 1 202 ? -3.856 -3.229 13.587 1.00 91.69 202 GLY A N 1
ATOM 1647 C CA . GLY A 1 202 ? -3.815 -2.801 14.987 1.00 91.69 202 GLY A CA 1
ATOM 1648 C C . GLY A 1 202 ? -4.371 -1.391 15.189 1.00 91.69 202 GLY A C 1
ATOM 1649 O O . GLY A 1 202 ? -5.174 -1.167 16.095 1.00 91.69 202 GLY A O 1
ATOM 1650 N N . THR A 1 203 ? -4.026 -0.453 14.303 1.00 90.25 203 THR A N 1
ATOM 1651 C CA . THR A 1 203 ? -4.571 0.914 14.335 1.00 90.25 203 THR A CA 1
ATOM 1652 C C . THR A 1 203 ? -6.079 0.938 14.100 1.00 90.25 203 THR A C 1
ATOM 1654 O O . THR A 1 203 ? -6.771 1.697 14.772 1.00 90.25 203 THR A O 1
ATOM 1657 N N . ALA A 1 204 ? -6.625 0.076 13.237 1.00 89.69 204 ALA A N 1
ATOM 1658 C CA . ALA A 1 204 ? -8.074 -0.036 13.052 1.00 89.69 204 ALA A CA 1
ATOM 1659 C C . ALA A 1 204 ? -8.799 -0.541 14.308 1.00 89.69 204 ALA A C 1
ATOM 1661 O O . ALA A 1 204 ? -9.886 -0.055 14.628 1.00 89.69 204 ALA A O 1
ATOM 1662 N N . LEU A 1 205 ? -8.208 -1.496 15.031 1.00 87.62 205 LEU A N 1
ATOM 1663 C CA . LEU A 1 205 ? -8.752 -1.983 16.301 1.00 87.62 205 LEU A CA 1
ATOM 1664 C C . LEU A 1 205 ? -8.677 -0.910 17.391 1.00 87.62 205 LEU A C 1
ATOM 1666 O O . LEU A 1 205 ? -9.666 -0.678 18.081 1.00 87.62 205 LEU A O 1
ATOM 1670 N N . LEU A 1 206 ? -7.554 -0.197 17.489 1.00 85.94 206 LEU A N 1
ATOM 1671 C CA . LEU A 1 206 ? -7.400 0.927 18.413 1.00 85.94 206 LEU A CA 1
ATOM 1672 C C . LEU A 1 206 ? -8.413 2.045 18.112 1.00 85.94 206 LEU A C 1
ATOM 1674 O O . LEU A 1 206 ? -9.048 2.580 19.018 1.00 85.94 206 LEU A O 1
ATOM 1678 N N . TYR A 1 207 ? -8.622 2.345 16.830 1.00 83.94 207 TYR A N 1
ATOM 1679 C CA . TYR A 1 207 ? -9.579 3.349 16.372 1.00 83.94 207 TYR A CA 1
ATOM 1680 C C . TYR A 1 207 ? -11.029 3.001 16.752 1.00 83.94 207 TYR A C 1
ATOM 1682 O O . TYR A 1 207 ? -11.807 3.890 17.100 1.00 83.94 207 TYR A O 1
ATOM 1690 N N . ARG A 1 208 ? -11.398 1.709 16.780 1.00 74.19 208 ARG A N 1
ATOM 1691 C CA . ARG A 1 208 ? -12.735 1.263 17.228 1.00 74.19 208 ARG A CA 1
ATOM 1692 C C . ARG A 1 208 ? -13.033 1.606 18.685 1.00 74.19 208 ARG A C 1
ATOM 1694 O O . ARG A 1 208 ? -14.197 1.806 19.019 1.00 74.19 208 ARG A O 1
ATOM 1701 N N . HIS A 1 209 ? -12.012 1.729 19.529 1.00 70.31 209 HIS A N 1
ATOM 1702 C CA . HIS A 1 209 ? -12.177 2.136 20.925 1.00 70.31 209 HIS A CA 1
ATOM 1703 C C . HIS A 1 209 ? -12.395 3.653 21.104 1.00 70.31 209 HIS A C 1
ATOM 1705 O O . HIS A 1 209 ? -12.391 4.129 22.235 1.00 70.31 209 HIS A O 1
ATOM 1711 N N . LYS A 1 210 ? -12.644 4.404 20.013 1.00 65.19 210 LYS A N 1
ATOM 1712 C CA . LYS A 1 210 ? -12.984 5.839 20.002 1.00 65.19 210 LYS A CA 1
ATOM 1713 C C . LYS A 1 210 ? -11.990 6.703 20.784 1.00 65.19 210 LYS A C 1
ATOM 1715 O O . LYS A 1 210 ? -12.352 7.419 21.714 1.00 65.19 210 LYS A O 1
ATOM 1720 N N . LEU A 1 211 ? -10.731 6.694 20.355 1.00 61.81 211 L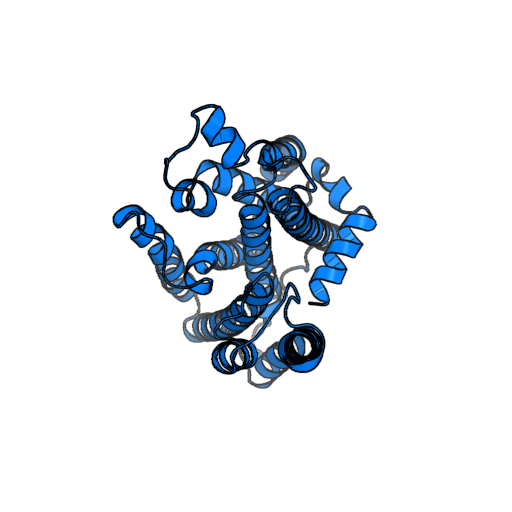EU A N 1
ATOM 1721 C CA . LEU A 1 211 ? -9.723 7.662 20.801 1.00 61.81 211 LEU A CA 1
ATOM 1722 C C . LEU A 1 211 ? -9.961 9.049 20.170 1.00 61.81 211 LEU A C 1
ATOM 1724 O O . LEU A 1 211 ? -9.113 9.577 19.458 1.00 61.81 211 LEU A O 1
ATOM 1728 N N . GLU A 1 212 ? -11.118 9.658 20.420 1.00 66.38 212 GLU A N 1
ATOM 1729 C CA . GLU A 1 212 ? -11.384 11.049 20.040 1.00 66.38 212 GLU A CA 1
ATOM 1730 C C . GLU A 1 212 ? -11.052 11.974 21.212 1.00 66.38 212 GLU A C 1
ATOM 1732 O O . GLU A 1 212 ? -11.904 12.343 22.015 1.00 66.38 212 GLU A O 1
ATOM 1737 N N . SER A 1 213 ? -9.776 12.346 21.324 1.00 79.00 213 SER A N 1
ATOM 1738 C CA . SER A 1 213 ? -9.353 13.409 22.238 1.00 79.00 213 SER A CA 1
ATOM 1739 C C . SER A 1 213 ? -9.338 14.756 21.502 1.00 79.00 213 SER A C 1
ATOM 1741 O O . SER A 1 213 ? -8.710 14.857 20.441 1.00 79.00 213 SER A O 1
ATOM 1743 N N . PRO A 1 214 ? -9.960 15.822 22.048 1.00 81.00 214 PRO A N 1
ATOM 1744 C CA . PRO A 1 214 ? -9.927 17.151 21.433 1.00 81.00 214 PRO A CA 1
ATOM 1745 C C . PRO A 1 214 ? -8.496 17.697 21.319 1.00 81.00 214 PRO A C 1
ATOM 1747 O O . PRO A 1 214 ? -8.169 18.382 20.348 1.00 81.00 214 PRO A O 1
ATOM 1750 N N . LEU A 1 215 ? -7.615 17.334 22.260 1.00 83.88 215 LEU A N 1
ATOM 1751 C CA . LEU A 1 215 ? -6.193 17.668 22.199 1.00 83.88 215 LEU A CA 1
ATOM 1752 C C . LEU A 1 215 ? -5.504 16.954 21.030 1.00 83.88 215 LEU A C 1
ATOM 1754 O O . LEU A 1 215 ? -4.787 17.591 20.264 1.00 83.88 215 LEU A O 1
ATOM 1758 N N . ALA A 1 216 ? -5.755 15.652 20.860 1.00 83.25 216 ALA A N 1
ATOM 1759 C CA . ALA A 1 216 ? -5.170 14.870 19.771 1.00 83.25 216 ALA A CA 1
ATOM 1760 C C . ALA A 1 216 ? -5.590 15.404 18.395 1.00 83.25 216 ALA A C 1
ATOM 1762 O O . ALA A 1 216 ? -4.769 15.464 17.483 1.00 83.25 216 ALA A O 1
ATOM 1763 N N . ARG A 1 217 ? -6.842 15.858 18.258 1.00 83.69 217 ARG A N 1
ATOM 1764 C CA . ARG A 1 217 ? -7.332 16.478 17.022 1.00 83.69 217 ARG A CA 1
ATOM 1765 C C . ARG A 1 217 ? -6.644 17.810 16.732 1.00 83.69 217 ARG A C 1
ATOM 1767 O O . ARG A 1 217 ? -6.168 18.008 15.621 1.00 83.69 217 ARG A O 1
ATOM 1774 N N . LYS A 1 218 ? -6.502 18.680 17.738 1.00 87.25 218 LYS A N 1
ATOM 1775 C CA . LYS A 1 218 ? -5.781 19.955 17.590 1.00 87.25 218 LYS A CA 1
ATOM 1776 C C . LYS A 1 218 ? -4.307 19.739 17.221 1.00 87.25 218 LYS A C 1
ATOM 1778 O O . LYS A 1 218 ? -3.774 20.455 16.378 1.00 87.25 218 LYS A O 1
ATOM 1783 N N . LEU A 1 219 ? -3.660 18.738 17.824 1.00 87.44 219 LEU A N 1
ATOM 1784 C CA . LEU A 1 219 ? -2.294 18.346 17.471 1.00 87.44 219 LEU A CA 1
ATOM 1785 C C . LEU A 1 219 ? -2.211 17.798 16.042 1.00 87.44 219 LEU A C 1
ATOM 1787 O O . LEU A 1 219 ? -1.304 18.179 15.311 1.00 87.44 219 LEU A O 1
ATOM 1791 N N . ALA A 1 220 ? -3.167 16.968 15.616 1.00 87.81 220 ALA A N 1
ATOM 1792 C CA . ALA A 1 220 ? -3.238 16.473 14.242 1.00 87.81 220 ALA A CA 1
ATOM 1793 C C . ALA A 1 220 ? -3.464 17.604 13.221 1.00 87.81 220 ALA A C 1
ATOM 1795 O O . ALA A 1 220 ? -2.889 17.576 12.131 1.00 87.81 220 ALA A O 1
ATOM 1796 N N . ASP A 1 221 ? -4.270 18.612 13.565 1.00 89.44 221 ASP A N 1
ATOM 1797 C CA . ASP A 1 221 ? -4.497 19.798 12.733 1.00 89.44 221 ASP A CA 1
ATOM 1798 C C . ASP A 1 221 ? -3.207 20.608 12.557 1.00 89.44 221 ASP A C 1
ATOM 1800 O O . ASP A 1 221 ? -2.861 20.968 11.431 1.00 89.44 221 ASP A O 1
ATOM 1804 N N . LEU A 1 222 ? -2.458 20.825 13.643 1.00 91.06 222 LEU A N 1
ATOM 1805 C CA . LEU A 1 222 ? -1.203 21.581 13.627 1.00 91.06 222 LEU A CA 1
ATOM 1806 C C . LEU A 1 222 ? -0.054 20.817 12.947 1.00 91.06 222 LEU A C 1
ATOM 1808 O O . LEU A 1 222 ? 0.699 21.396 12.168 1.00 91.06 222 LEU A O 1
ATOM 1812 N N . ALA A 1 223 ? 0.088 19.524 13.243 1.00 90.94 223 ALA A N 1
ATOM 1813 C CA . ALA A 1 223 ? 1.224 18.715 12.806 1.00 90.94 223 ALA A CA 1
ATOM 1814 C C . ALA A 1 223 ? 1.030 18.074 11.423 1.00 90.94 223 ALA A C 1
ATOM 1816 O O . ALA A 1 223 ? 2.020 17.695 10.801 1.00 90.94 223 ALA A O 1
ATOM 1817 N N . GLY A 1 224 ? -0.206 17.969 10.920 1.00 89.69 224 GLY A N 1
ATOM 1818 C CA . GLY A 1 224 ? -0.523 17.241 9.687 1.00 89.69 224 GLY A CA 1
ATOM 1819 C C . GLY A 1 224 ? 0.281 17.699 8.467 1.00 89.69 224 GLY A C 1
ATOM 1820 O O . GLY A 1 224 ? 0.994 16.893 7.873 1.00 89.69 224 GLY A O 1
ATOM 1821 N N . LEU A 1 225 ? 0.215 18.987 8.110 1.00 90.94 225 LEU A N 1
ATOM 1822 C CA . LEU A 1 225 ? 0.962 19.530 6.966 1.00 90.94 225 LEU A CA 1
ATOM 1823 C C . LEU A 1 225 ? 2.493 19.477 7.162 1.00 90.94 225 LEU A C 1
ATOM 1825 O O . LEU A 1 225 ? 3.165 18.999 6.248 1.00 90.94 225 LEU A O 1
ATOM 1829 N N . PRO A 1 226 ? 3.071 19.881 8.315 1.00 92.44 226 PRO A N 1
ATOM 1830 C CA . PRO A 1 226 ? 4.502 19.708 8.569 1.00 92.44 226 PRO A CA 1
ATOM 1831 C C . PRO A 1 226 ? 4.977 18.258 8.427 1.00 92.44 226 PRO A C 1
ATOM 1833 O O . PRO A 1 226 ? 5.970 18.007 7.751 1.00 92.44 226 PRO A O 1
ATOM 1836 N N . LEU A 1 227 ? 4.255 17.293 9.006 1.00 92.50 227 LEU A N 1
ATOM 1837 C CA . LEU A 1 227 ? 4.588 15.869 8.903 1.00 92.50 227 LEU A CA 1
ATOM 1838 C C . LEU A 1 227 ? 4.459 15.357 7.468 1.00 92.50 227 LEU A C 1
ATOM 1840 O O . LEU A 1 227 ? 5.285 14.565 7.020 1.00 92.50 227 LEU A O 1
ATOM 1844 N N . PHE A 1 228 ? 3.451 15.831 6.735 1.00 91.06 228 PHE A N 1
ATOM 1845 C CA . PHE A 1 228 ? 3.293 15.500 5.325 1.00 91.06 228 PHE A CA 1
ATOM 1846 C C . PHE A 1 228 ? 4.461 16.033 4.495 1.00 91.06 228 PHE A C 1
ATOM 1848 O O . PHE A 1 228 ? 5.006 15.291 3.693 1.00 91.06 228 PHE A O 1
ATOM 1855 N N . ILE A 1 229 ? 4.908 17.271 4.719 1.00 90.62 229 ILE A N 1
ATOM 1856 C CA . ILE A 1 229 ? 6.099 17.819 4.050 1.00 90.62 229 ILE A CA 1
ATOM 1857 C C . ILE A 1 229 ? 7.345 17.014 4.442 1.00 90.62 229 ILE A C 1
ATOM 1859 O O . ILE A 1 229 ? 8.130 16.631 3.575 1.00 90.62 229 ILE A O 1
ATOM 1863 N N . LEU A 1 230 ? 7.499 16.688 5.729 1.00 89.75 230 LEU A N 1
ATOM 1864 C CA . LEU A 1 230 ? 8.602 15.860 6.216 1.00 89.75 230 LEU A CA 1
ATOM 1865 C C . LEU A 1 230 ? 8.629 14.477 5.560 1.00 89.75 230 LEU A C 1
ATOM 1867 O O . LEU A 1 230 ? 9.719 13.974 5.315 1.00 89.75 230 LEU A O 1
ATOM 1871 N N . LEU A 1 231 ? 7.485 13.887 5.199 1.00 89.06 231 LEU A N 1
ATOM 1872 C CA . LEU A 1 231 ? 7.437 12.626 4.449 1.00 89.06 231 LEU A CA 1
ATOM 1873 C C . LEU A 1 231 ? 8.201 12.713 3.113 1.00 89.06 231 LEU A C 1
ATOM 1875 O O . LEU A 1 231 ? 8.869 11.754 2.734 1.00 89.06 231 LEU A O 1
ATOM 1879 N N . PHE A 1 232 ? 8.139 13.858 2.424 1.00 86.62 232 PHE A N 1
ATOM 1880 C CA . PHE A 1 232 ? 8.846 14.092 1.155 1.00 86.62 232 PHE A CA 1
ATOM 1881 C C . PHE A 1 232 ? 10.294 14.553 1.341 1.00 86.62 232 PHE A C 1
ATOM 1883 O O . PHE A 1 232 ? 11.099 14.391 0.429 1.00 86.62 232 PHE A O 1
ATOM 1890 N N . LEU A 1 233 ? 10.641 15.119 2.499 1.00 85.19 233 LEU A N 1
ATOM 1891 C CA . LEU A 1 233 ? 12.014 15.537 2.811 1.00 85.19 233 LEU A CA 1
ATOM 1892 C C . LEU A 1 233 ? 12.846 14.405 3.431 1.00 85.19 233 LEU A C 1
ATOM 1894 O O . LEU A 1 233 ? 14.063 14.356 3.256 1.00 85.19 233 LEU A O 1
ATOM 1898 N N . ASN A 1 234 ? 12.199 13.461 4.117 1.00 82.31 234 ASN A N 1
ATOM 1899 C CA . ASN A 1 234 ? 12.822 12.338 4.817 1.00 82.31 234 ASN A CA 1
ATOM 1900 C C . ASN A 1 234 ? 13.175 11.172 3.870 1.00 82.31 234 ASN A C 1
ATOM 1902 O O . ASN A 1 234 ? 12.987 10.002 4.200 1.00 82.31 234 ASN A O 1
ATOM 1906 N N . LEU A 1 235 ? 13.675 11.475 2.668 1.00 82.69 235 LEU A N 1
ATOM 1907 C CA . LEU A 1 235 ? 14.024 10.447 1.691 1.00 82.69 235 LEU A CA 1
ATOM 1908 C C . LEU A 1 235 ? 15.258 9.658 2.156 1.00 82.69 235 LEU A C 1
ATOM 1910 O O . LEU A 1 235 ? 16.263 10.278 2.526 1.00 82.69 235 LEU A O 1
ATOM 1914 N N . PRO A 1 236 ? 15.254 8.312 2.051 1.00 81.00 236 PRO A N 1
ATOM 1915 C CA . PRO A 1 236 ? 16.397 7.478 2.427 1.00 81.00 236 PRO A CA 1
ATOM 1916 C C . PRO A 1 236 ? 17.699 7.916 1.748 1.00 81.00 236 PRO A C 1
ATOM 1918 O O . PRO A 1 236 ? 18.777 7.849 2.337 1.00 81.00 236 PRO A O 1
ATOM 1921 N N . HIS A 1 237 ? 17.600 8.384 0.503 1.00 78.56 237 HIS A N 1
ATOM 1922 C CA . HIS A 1 237 ? 18.739 8.836 -0.283 1.00 78.56 237 HIS A CA 1
ATOM 1923 C C . HIS A 1 237 ? 19.287 10.192 0.193 1.00 78.56 237 HIS A C 1
ATOM 1925 O O . HIS A 1 237 ? 20.493 10.330 0.386 1.00 78.56 237 HIS A O 1
ATOM 1931 N N . ILE A 1 238 ? 18.412 11.169 0.465 1.00 80.06 238 ILE A N 1
ATOM 1932 C CA . ILE A 1 238 ? 18.806 12.484 1.005 1.00 80.06 238 ILE A CA 1
ATOM 1933 C C . ILE A 1 238 ? 19.473 12.312 2.371 1.00 80.06 238 ILE A C 1
ATOM 1935 O O . ILE A 1 238 ? 20.531 12.880 2.628 1.00 80.06 238 ILE A O 1
ATOM 1939 N N . ARG A 1 239 ? 18.912 11.460 3.231 1.00 80.06 239 ARG A N 1
ATOM 1940 C CA . ARG A 1 239 ? 19.472 11.220 4.565 1.00 80.06 239 ARG A CA 1
ATOM 1941 C C . ARG A 1 239 ? 20.839 10.574 4.555 1.00 80.06 239 ARG A C 1
ATOM 1943 O O . ARG A 1 239 ? 21.652 10.896 5.415 1.00 80.06 239 ARG A O 1
ATOM 1950 N N . LYS A 1 240 ? 21.113 9.715 3.572 1.00 79.44 240 LYS A N 1
ATOM 1951 C CA . LYS A 1 240 ? 22.464 9.200 3.350 1.00 79.44 240 LYS A CA 1
ATOM 1952 C C . LYS A 1 240 ? 23.439 10.339 3.051 1.00 79.44 240 LYS A C 1
ATOM 1954 O O . LYS A 1 240 ? 24.499 10.382 3.661 1.00 79.44 240 LYS A O 1
ATOM 1959 N N . TYR A 1 241 ? 23.078 11.266 2.163 1.00 77.81 241 TYR A N 1
ATOM 1960 C CA . TYR A 1 241 ? 23.958 12.383 1.804 1.00 77.81 241 TYR A CA 1
ATOM 1961 C C . TYR A 1 241 ? 24.219 13.358 2.950 1.00 77.81 241 TYR A C 1
ATOM 1963 O O . TYR A 1 241 ? 25.330 13.857 3.072 1.00 77.81 241 TYR A O 1
ATOM 1971 N N . VAL A 1 242 ? 23.221 13.605 3.799 1.00 80.75 242 VAL A N 1
ATOM 1972 C CA . VAL A 1 242 ? 23.352 14.509 4.957 1.00 80.75 242 VAL A CA 1
ATOM 1973 C C . VAL A 1 242 ? 24.019 13.810 6.160 1.00 80.75 242 VAL A C 1
ATOM 1975 O O . VAL A 1 242 ? 24.254 14.434 7.186 1.00 80.75 242 VAL A O 1
ATOM 1978 N N . GLY A 1 243 ? 24.341 12.513 6.062 1.00 76.19 243 GLY A N 1
ATOM 1979 C CA . GLY A 1 243 ? 24.954 11.748 7.157 1.00 76.19 243 GLY A CA 1
ATOM 1980 C C . GLY A 1 243 ? 23.985 11.371 8.285 1.00 76.19 243 GLY A C 1
ATOM 1981 O O . GLY A 1 243 ? 24.411 10.929 9.344 1.00 76.19 243 GLY A O 1
ATOM 1982 N N . LEU A 1 244 ? 22.676 11.510 8.060 1.00 75.56 244 LEU A N 1
ATOM 1983 C CA . LEU A 1 244 ? 21.604 11.178 9.010 1.00 75.56 244 LEU A CA 1
ATOM 1984 C C . LEU A 1 244 ? 21.019 9.775 8.775 1.00 75.56 244 LEU A C 1
ATOM 1986 O O . LEU A 1 244 ? 19.917 9.466 9.240 1.00 75.56 244 LEU A O 1
ATOM 1990 N N . ALA A 1 245 ? 21.693 8.941 7.985 1.00 73.69 245 ALA A N 1
ATOM 1991 C CA . ALA A 1 245 ? 21.269 7.573 7.735 1.00 73.69 245 ALA A CA 1
ATOM 1992 C C . ALA A 1 245 ? 21.579 6.689 8.946 1.00 73.69 245 ALA A C 1
ATOM 1994 O O . ALA A 1 245 ? 22.719 6.634 9.393 1.00 73.69 245 ALA A O 1
ATOM 1995 N N . TRP A 1 246 ? 20.561 5.972 9.428 1.00 69.06 246 TRP A N 1
ATOM 1996 C CA . TRP A 1 246 ? 20.701 5.008 10.522 1.00 69.06 246 TRP A CA 1
ATOM 1997 C C . TRP A 1 246 ? 21.699 3.894 10.188 1.00 69.06 246 TRP A C 1
ATOM 1999 O O . TRP A 1 246 ? 22.489 3.490 11.030 1.00 69.06 246 TRP A O 1
ATOM 2009 N N . ASP A 1 247 ? 21.680 3.425 8.939 1.00 73.75 247 ASP A N 1
ATOM 2010 C CA . ASP A 1 247 ? 22.555 2.363 8.460 1.00 73.75 247 ASP A CA 1
ATOM 2011 C C . ASP A 1 247 ? 23.002 2.627 7.011 1.00 73.75 247 ASP A C 1
ATOM 2013 O O . ASP A 1 247 ? 22.345 3.335 6.230 1.00 73.75 247 ASP A O 1
ATOM 2017 N N . HIS A 1 248 ? 24.148 2.059 6.647 1.00 72.38 248 HIS A N 1
ATOM 2018 C CA . HIS A 1 248 ? 24.707 2.138 5.299 1.00 72.38 248 HIS A CA 1
ATOM 2019 C C . HIS A 1 248 ? 23.996 1.165 4.347 1.00 72.38 248 HIS A C 1
ATOM 2021 O O . HIS A 1 248 ? 23.853 1.468 3.153 1.00 72.38 248 HIS A O 1
ATOM 2027 N N . ASN A 1 249 ? 23.477 0.058 4.887 1.00 77.88 249 ASN A N 1
ATOM 2028 C CA . ASN A 1 249 ? 22.647 -0.915 4.202 1.00 77.88 249 ASN A CA 1
ATOM 2029 C C . ASN A 1 249 ? 21.352 -0.250 3.704 1.00 77.88 249 ASN A C 1
ATOM 2031 O O . ASN A 1 249 ? 20.571 0.335 4.461 1.00 77.88 249 ASN A O 1
ATOM 2035 N N . VAL A 1 250 ? 21.131 -0.339 2.389 1.00 75.38 250 VAL A N 1
ATOM 2036 C CA . VAL A 1 250 ? 19.959 0.232 1.709 1.00 75.38 250 VAL A CA 1
ATOM 2037 C C . VAL A 1 250 ? 18.664 -0.344 2.278 1.00 75.38 250 VAL A C 1
ATOM 2039 O O . VAL A 1 250 ? 17.685 0.393 2.414 1.00 75.38 250 VAL A O 1
ATOM 2042 N N . TYR A 1 251 ? 18.676 -1.625 2.649 1.00 75.88 251 TYR A N 1
ATOM 2043 C CA . TYR A 1 251 ? 17.533 -2.314 3.218 1.00 75.88 251 TYR A CA 1
ATOM 2044 C C . TYR A 1 251 ? 17.119 -1.706 4.564 1.00 75.88 251 TYR A C 1
ATOM 2046 O O . TYR A 1 251 ? 16.009 -1.196 4.724 1.00 75.88 251 TYR A O 1
ATOM 2054 N N . VAL A 1 252 ? 18.041 -1.668 5.524 1.00 78.25 252 VAL A N 1
ATOM 2055 C CA . VAL A 1 252 ? 17.763 -1.145 6.869 1.00 78.25 252 VAL A CA 1
ATOM 2056 C C . VAL A 1 252 ? 17.346 0.326 6.800 1.00 78.25 252 VAL A C 1
ATOM 2058 O O . VAL A 1 252 ? 16.335 0.715 7.384 1.00 78.25 252 VAL A O 1
ATOM 2061 N N . ARG A 1 253 ? 18.041 1.133 5.990 1.00 80.31 253 ARG A N 1
ATOM 2062 C CA . ARG A 1 253 ? 17.733 2.561 5.817 1.00 80.31 253 ARG A CA 1
ATOM 2063 C C . ARG A 1 253 ? 16.357 2.832 5.199 1.00 80.31 253 ARG A C 1
ATOM 2065 O O . ARG A 1 253 ? 15.801 3.902 5.424 1.00 80.31 253 ARG A O 1
ATOM 2072 N N . THR A 1 254 ? 15.831 1.913 4.392 1.00 82.19 254 THR A N 1
ATOM 2073 C CA . THR A 1 254 ? 14.578 2.131 3.652 1.00 82.19 254 THR A CA 1
ATOM 2074 C C . THR A 1 254 ? 13.375 1.521 4.364 1.00 82.19 254 THR A C 1
ATOM 2076 O O . THR A 1 254 ? 12.350 2.184 4.489 1.00 82.19 254 THR A O 1
ATOM 2079 N N . TRP A 1 255 ? 13.486 0.278 4.843 1.00 84.19 255 TRP A N 1
ATOM 2080 C CA . TRP A 1 255 ? 12.351 -0.464 5.408 1.00 84.19 255 TRP A CA 1
ATOM 2081 C C . TRP A 1 255 ? 12.317 -0.481 6.937 1.00 84.19 255 TRP A C 1
ATOM 2083 O O . TRP A 1 255 ? 11.255 -0.727 7.505 1.00 84.19 255 TRP A O 1
ATOM 2093 N N . LEU A 1 256 ? 13.441 -0.236 7.615 1.00 85.19 256 LEU A N 1
ATOM 2094 C CA . LEU A 1 256 ? 13.562 -0.399 9.071 1.00 85.19 256 LEU A CA 1
ATOM 2095 C C . LEU A 1 256 ? 13.894 0.897 9.804 1.00 85.19 256 LEU A C 1
ATOM 2097 O O . LEU A 1 256 ? 14.033 0.897 11.023 1.00 85.19 256 LEU A O 1
ATOM 2101 N N . ASP A 1 257 ? 14.006 2.005 9.081 1.00 85.88 257 ASP A N 1
ATOM 2102 C CA . ASP A 1 257 ? 14.377 3.278 9.667 1.00 85.88 257 ASP A CA 1
ATOM 2103 C C . ASP A 1 257 ? 13.264 3.822 10.598 1.00 85.88 257 ASP A C 1
ATOM 2105 O O . ASP A 1 257 ? 12.153 4.115 10.131 1.00 85.88 257 ASP A O 1
ATOM 2109 N N . PRO A 1 258 ? 13.539 3.999 11.908 1.00 87.25 258 PRO A N 1
ATOM 2110 C CA . PRO A 1 258 ? 12.512 4.374 12.883 1.00 87.25 258 PRO A CA 1
ATOM 2111 C C . PRO A 1 258 ? 11.895 5.752 12.632 1.00 87.25 258 PRO A C 1
ATOM 2113 O O . PRO A 1 258 ? 10.717 5.971 12.920 1.00 87.25 258 PRO A O 1
ATOM 2116 N N . ILE A 1 259 ? 12.673 6.689 12.082 1.00 88.12 259 ILE A N 1
ATOM 2117 C CA . ILE A 1 259 ? 12.218 8.057 11.801 1.00 88.12 259 ILE A CA 1
ATOM 2118 C C . ILE A 1 259 ? 11.182 8.039 10.673 1.00 88.12 259 ILE A C 1
ATOM 2120 O O . ILE A 1 259 ? 10.112 8.634 10.799 1.00 88.12 259 ILE A O 1
ATOM 2124 N N . SER A 1 260 ? 11.462 7.298 9.602 1.00 88.88 260 SER A N 1
ATOM 2125 C CA . SER A 1 260 ? 10.562 7.132 8.457 1.00 88.88 260 SER A CA 1
ATOM 2126 C C . SER A 1 260 ? 9.254 6.479 8.872 1.00 88.88 260 SER A C 1
ATOM 2128 O O . SER A 1 260 ? 8.185 6.963 8.502 1.00 88.88 260 SER A O 1
ATOM 2130 N N . TRP A 1 261 ? 9.327 5.443 9.710 1.00 90.75 261 TRP A N 1
ATOM 2131 C CA . TRP A 1 261 ? 8.147 4.819 10.300 1.00 90.75 261 TRP A CA 1
ATOM 2132 C C . TRP A 1 261 ? 7.343 5.778 11.169 1.00 90.75 261 TRP A C 1
ATOM 2134 O O . TRP A 1 261 ? 6.125 5.852 11.027 1.00 90.75 261 TRP A O 1
ATOM 2144 N N . SER A 1 262 ? 8.011 6.548 12.027 1.00 91.25 262 SER A N 1
ATOM 2145 C CA . SER A 1 262 ? 7.349 7.507 12.914 1.00 91.25 262 SER A CA 1
ATOM 2146 C C . SER A 1 262 ? 6.605 8.582 12.120 1.00 91.25 262 SER A C 1
ATOM 2148 O O . SER A 1 262 ? 5.441 8.858 12.406 1.00 91.25 262 SER A O 1
ATOM 2150 N N . ILE A 1 263 ? 7.234 9.139 11.079 1.00 91.75 263 ILE A N 1
ATOM 2151 C CA . ILE A 1 263 ? 6.608 10.133 10.195 1.00 91.75 263 ILE A CA 1
ATOM 2152 C C . ILE A 1 263 ? 5.433 9.512 9.437 1.00 91.75 263 ILE A C 1
ATOM 2154 O O . ILE A 1 263 ? 4.344 10.083 9.428 1.00 91.75 263 ILE A O 1
ATOM 2158 N N . LEU A 1 264 ? 5.621 8.332 8.839 1.00 93.25 264 LEU A N 1
ATOM 2159 C CA . LEU A 1 264 ? 4.581 7.635 8.079 1.00 93.25 264 LEU A CA 1
ATOM 2160 C C . LEU A 1 264 ? 3.349 7.347 8.948 1.00 93.25 264 LEU A C 1
ATOM 2162 O O . LEU A 1 264 ? 2.224 7.645 8.540 1.00 93.25 264 LEU A O 1
ATOM 2166 N N . LEU A 1 265 ? 3.551 6.828 10.162 1.00 93.00 265 LEU A N 1
ATOM 2167 C CA . LEU A 1 265 ? 2.467 6.555 11.105 1.00 93.00 265 LEU A CA 1
ATOM 2168 C C . LEU A 1 265 ? 1.811 7.838 11.614 1.00 93.00 265 LEU A C 1
ATOM 2170 O O . LEU A 1 265 ? 0.591 7.871 11.752 1.00 93.00 265 LEU A O 1
ATOM 2174 N N . ALA A 1 266 ? 2.580 8.903 11.843 1.00 92.31 266 ALA A N 1
ATOM 2175 C CA . ALA A 1 266 ? 2.035 10.182 12.280 1.00 92.31 266 ALA A CA 1
ATOM 2176 C C . ALA A 1 266 ? 1.189 10.855 11.184 1.00 92.31 266 ALA A C 1
ATOM 2178 O O . ALA A 1 266 ? 0.092 11.331 11.478 1.00 92.31 266 ALA A O 1
ATOM 2179 N N . VAL A 1 267 ? 1.631 10.836 9.918 1.00 92.88 267 VAL A N 1
ATOM 2180 C CA . VAL A 1 267 ? 0.835 11.311 8.767 1.00 92.88 267 VAL A CA 1
ATOM 2181 C C . VAL A 1 267 ? -0.447 10.495 8.634 1.00 92.88 267 VAL A C 1
ATOM 2183 O O . VAL A 1 267 ? -1.532 11.063 8.499 1.00 92.88 267 VAL A O 1
ATOM 2186 N N . PHE A 1 268 ? -0.340 9.168 8.720 1.00 92.69 268 PHE A N 1
ATOM 2187 C CA . PHE A 1 268 ? -1.496 8.281 8.677 1.00 92.69 268 PHE A CA 1
ATOM 2188 C C . PHE A 1 268 ? -2.481 8.560 9.825 1.00 92.69 268 PHE A C 1
ATOM 2190 O O . PHE A 1 268 ? -3.682 8.681 9.591 1.00 92.69 268 PHE A O 1
ATOM 2197 N N . TRP A 1 269 ? -1.989 8.754 11.050 1.00 89.81 269 TRP A N 1
ATOM 2198 C CA . TRP A 1 269 ? -2.818 9.102 12.204 1.00 89.81 269 TRP A CA 1
ATOM 2199 C C . TRP A 1 269 ? -3.500 10.467 12.045 1.00 89.81 269 TRP A C 1
ATOM 2201 O O . TRP A 1 269 ? -4.690 10.606 12.330 1.00 89.81 269 TRP A O 1
ATOM 2211 N N . CYS A 1 270 ? -2.790 11.468 11.517 1.00 89.88 270 CYS A N 1
ATOM 2212 C CA . CYS A 1 270 ? -3.375 12.773 11.202 1.00 89.88 270 CYS A CA 1
ATOM 2213 C C . CYS A 1 270 ? -4.492 12.659 10.153 1.00 89.88 270 CYS A C 1
ATOM 2215 O O . CYS A 1 270 ? -5.526 13.322 10.273 1.00 89.88 270 CYS A O 1
ATOM 2217 N N . ALA A 1 271 ? -4.311 11.795 9.149 1.00 89.38 271 ALA A N 1
ATOM 2218 C CA . ALA A 1 271 ? -5.332 11.512 8.146 1.00 89.38 271 ALA A CA 1
ATOM 2219 C C . ALA A 1 271 ? -6.566 10.826 8.761 1.00 89.38 271 ALA A C 1
ATOM 2221 O O . ALA A 1 271 ? -7.694 11.229 8.472 1.00 89.38 271 ALA A O 1
ATOM 2222 N N . LEU A 1 272 ? -6.368 9.857 9.665 1.00 87.31 272 LEU A N 1
ATOM 2223 C CA . LEU A 1 272 ? -7.455 9.197 10.404 1.00 87.31 272 LEU A CA 1
ATOM 2224 C C . LEU A 1 272 ? -8.279 10.178 11.248 1.00 87.31 272 LEU A C 1
ATOM 2226 O O . LEU A 1 272 ? -9.508 10.087 11.297 1.00 87.31 272 LEU A O 1
ATOM 2230 N N . MET A 1 273 ? -7.621 11.159 11.867 1.00 84.69 273 MET A N 1
ATOM 2231 C CA . MET A 1 273 ? -8.274 12.194 12.679 1.00 84.69 273 MET A CA 1
ATOM 2232 C C . MET A 1 273 ? -9.001 13.270 11.854 1.00 84.69 273 MET A C 1
ATOM 2234 O O . MET A 1 273 ? -9.548 14.212 12.428 1.00 84.69 273 MET A O 1
ATOM 2238 N N . ASN A 1 274 ? -9.055 13.134 10.522 1.00 84.44 274 ASN A N 1
ATOM 2239 C CA . ASN A 1 274 ? -9.649 14.119 9.612 1.00 84.44 274 ASN A CA 1
ATOM 2240 C C . ASN A 1 274 ? -9.034 15.520 9.769 1.00 84.44 274 ASN A C 1
ATOM 2242 O O . ASN A 1 274 ? -9.760 16.521 9.835 1.00 84.44 274 ASN A O 1
ATOM 2246 N N . SER A 1 275 ? -7.704 15.569 9.886 1.00 84.69 275 SER A N 1
ATOM 2247 C CA . SER A 1 275 ? -6.964 16.806 10.121 1.00 84.69 275 SER A CA 1
ATOM 2248 C C . SER A 1 275 ? -7.298 17.877 9.075 1.00 84.69 275 SER A C 1
ATOM 2250 O O . SER A 1 275 ? -7.284 17.624 7.866 1.00 84.69 275 SER A O 1
ATOM 2252 N N . ALA A 1 276 ? -7.586 19.093 9.539 1.00 84.06 276 ALA A N 1
ATOM 2253 C CA . ALA A 1 276 ? -7.889 20.244 8.700 1.00 84.06 276 ALA A CA 1
ATOM 2254 C C . ALA A 1 276 ? -6.734 20.571 7.743 1.00 84.06 276 ALA A C 1
ATOM 2256 O O . ALA A 1 276 ? -6.984 20.917 6.587 1.00 84.06 276 ALA A O 1
ATOM 2257 N N . SER A 1 277 ? -5.486 20.398 8.189 1.00 87.19 277 SER A N 1
ATOM 2258 C CA . SER A 1 277 ? -4.295 20.686 7.385 1.00 87.19 277 SER A CA 1
ATOM 2259 C C . SER A 1 277 ? -4.043 19.661 6.278 1.00 87.19 277 SER A C 1
ATOM 2261 O O . SER A 1 277 ? -3.371 19.979 5.301 1.00 87.19 277 SER A O 1
ATOM 2263 N N . LEU A 1 278 ? -4.646 18.471 6.365 1.00 87.38 278 LEU A N 1
ATOM 2264 C CA . LEU A 1 278 ? -4.595 17.435 5.327 1.00 87.38 278 LEU A CA 1
ATOM 2265 C C . LEU A 1 278 ? -5.815 17.440 4.396 1.00 87.38 278 LEU A C 1
ATOM 2267 O O . LEU A 1 278 ? -5.904 16.608 3.494 1.00 87.38 278 LEU A O 1
ATOM 2271 N N . ARG A 1 279 ? -6.752 18.387 4.548 1.00 85.69 279 ARG A N 1
ATOM 2272 C CA . ARG A 1 279 ? -7.962 18.453 3.704 1.00 85.69 279 ARG A CA 1
ATOM 2273 C C . ARG A 1 279 ? -7.675 18.659 2.222 1.00 85.69 279 ARG A C 1
ATOM 2275 O O . ARG A 1 279 ? -8.525 18.309 1.410 1.00 85.69 279 ARG A O 1
ATOM 2282 N N . PHE A 1 280 ? -6.502 19.172 1.850 1.00 86.25 280 PHE A N 1
ATOM 2283 C CA . PHE A 1 280 ? -6.098 19.255 0.443 1.00 86.25 280 PHE A CA 1
ATOM 2284 C C . PHE A 1 280 ? -6.023 17.869 -0.226 1.00 86.25 280 PHE A C 1
ATOM 2286 O O . PHE A 1 280 ? -6.191 17.772 -1.438 1.00 86.25 280 PHE A O 1
ATOM 2293 N N . LEU A 1 281 ? -5.856 16.783 0.542 1.00 83.88 281 LEU A N 1
ATOM 2294 C CA . LEU A 1 281 ? -5.915 15.409 0.028 1.00 83.88 281 LEU A CA 1
ATOM 2295 C C . LEU A 1 281 ? -7.309 15.019 -0.483 1.00 83.88 281 LEU A C 1
ATOM 2297 O O . LEU A 1 281 ? -7.425 14.081 -1.265 1.00 83.88 281 LEU A O 1
ATOM 2301 N N . ASN A 1 282 ? -8.357 15.766 -0.118 1.00 82.88 282 ASN A N 1
ATOM 2302 C CA . ASN A 1 282 ? -9.697 15.605 -0.691 1.00 82.88 282 ASN A CA 1
ATOM 2303 C C . ASN A 1 282 ? -9.815 16.188 -2.105 1.00 82.88 282 ASN A C 1
ATOM 2305 O O . ASN A 1 282 ? -10.886 16.116 -2.713 1.00 82.88 282 ASN A O 1
ATOM 2309 N N . TRP A 1 283 ? -8.756 16.809 -2.631 1.00 81.38 283 TRP A N 1
ATOM 2310 C CA . TRP A 1 283 ? -8.787 17.367 -3.972 1.00 81.38 283 TRP A CA 1
ATOM 2311 C C . TRP A 1 283 ? -9.001 16.266 -5.017 1.00 81.38 283 TRP A C 1
ATOM 2313 O O . TRP A 1 283 ? -8.454 15.164 -4.923 1.00 81.38 283 TRP A O 1
ATOM 2323 N N . ARG A 1 284 ? -9.822 16.576 -6.029 1.00 75.31 284 ARG A N 1
ATOM 2324 C CA . ARG A 1 284 ? -10.326 15.599 -7.008 1.00 75.31 284 ARG A CA 1
ATOM 2325 C C . ARG A 1 284 ? -9.227 14.756 -7.670 1.00 75.31 284 ARG A C 1
ATOM 2327 O O . ARG A 1 284 ? -9.432 13.551 -7.751 1.00 75.31 284 ARG A O 1
ATOM 2334 N N . PRO A 1 285 ? -8.069 15.302 -8.089 1.00 77.69 285 PRO A N 1
ATOM 2335 C CA . PRO A 1 285 ? -7.007 14.499 -8.693 1.00 77.69 285 PRO A CA 1
ATOM 2336 C C . PRO A 1 285 ? -6.480 13.405 -7.760 1.00 77.69 285 PRO A C 1
ATOM 2338 O O . PRO A 1 285 ? -6.380 12.254 -8.171 1.00 77.69 285 PRO A O 1
ATOM 2341 N N . PHE A 1 286 ? -6.214 13.717 -6.488 1.00 76.50 286 PHE A N 1
ATOM 2342 C CA . PHE A 1 286 ? -5.730 12.723 -5.523 1.00 76.50 286 PHE A CA 1
ATOM 2343 C C . PHE A 1 286 ? -6.790 11.673 -5.200 1.00 76.50 286 PHE A C 1
ATOM 2345 O O . PHE A 1 286 ? -6.468 10.492 -5.087 1.00 76.50 286 PHE A O 1
ATOM 2352 N N . ALA A 1 287 ? -8.058 12.082 -5.121 1.00 73.50 287 ALA A N 1
ATOM 2353 C CA . ALA A 1 287 ? -9.169 11.155 -4.955 1.00 73.50 287 ALA A CA 1
ATOM 2354 C C . ALA A 1 287 ? -9.338 10.224 -6.169 1.00 73.50 287 ALA A C 1
ATOM 2356 O O . ALA A 1 287 ? -9.631 9.048 -5.977 1.00 73.50 287 ALA A O 1
ATOM 2357 N N . VAL A 1 288 ? -9.111 10.717 -7.393 1.00 75.38 288 VAL A N 1
ATOM 2358 C CA . VAL A 1 288 ? -9.155 9.920 -8.632 1.00 75.38 288 VAL A CA 1
ATOM 2359 C C . VAL A 1 288 ? -7.978 8.950 -8.711 1.00 75.38 288 VAL A C 1
ATOM 2361 O O . VAL A 1 288 ? -8.183 7.771 -8.970 1.00 75.38 288 VAL A O 1
ATOM 2364 N N . PHE A 1 289 ? -6.750 9.386 -8.421 1.00 73.25 289 PHE A N 1
ATOM 2365 C CA . PHE A 1 289 ? -5.618 8.455 -8.325 1.00 73.25 289 PHE A CA 1
ATOM 2366 C C . PHE A 1 289 ? -5.852 7.400 -7.238 1.00 73.25 289 PHE A C 1
ATOM 2368 O O . PHE A 1 289 ? -5.560 6.221 -7.435 1.00 73.25 289 PHE A O 1
ATOM 2375 N N . GLY A 1 290 ? -6.444 7.810 -6.114 1.00 66.56 290 GLY A N 1
ATOM 2376 C CA . GLY A 1 290 ? -6.871 6.912 -5.052 1.00 66.56 290 GLY A CA 1
ATOM 2377 C C . GLY A 1 290 ? -7.928 5.910 -5.513 1.00 66.56 290 GLY A C 1
ATOM 2378 O O . GLY A 1 290 ? -7.783 4.728 -5.227 1.00 66.56 290 GLY A O 1
ATOM 2379 N N . SER A 1 291 ? -8.961 6.346 -6.244 1.00 67.38 291 SER A N 1
ATOM 2380 C CA . SER A 1 291 ? -10.025 5.476 -6.769 1.00 67.38 291 SER A CA 1
ATOM 2381 C C . SER A 1 291 ? -9.525 4.528 -7.858 1.00 67.38 291 SER A C 1
ATOM 2383 O O . SER A 1 291 ? -9.922 3.369 -7.879 1.00 67.38 291 SER A O 1
ATOM 2385 N N . ILE A 1 292 ? -8.597 4.967 -8.708 1.00 67.81 292 ILE A N 1
ATOM 2386 C CA . ILE A 1 292 ? -7.924 4.111 -9.694 1.00 67.81 292 ILE A CA 1
ATOM 2387 C C . ILE A 1 292 ? -7.076 3.053 -8.985 1.00 67.81 292 ILE A C 1
ATOM 2389 O O . ILE A 1 292 ? -7.070 1.898 -9.392 1.00 67.81 292 ILE A O 1
ATOM 2393 N N . SER A 1 293 ? -6.452 3.398 -7.858 1.00 57.78 293 SER A N 1
ATOM 2394 C CA . SER A 1 293 ? -5.808 2.418 -6.983 1.00 57.78 293 SER A CA 1
ATOM 2395 C C . SER A 1 293 ? -6.791 1.390 -6.381 1.00 57.78 293 SER A C 1
ATOM 2397 O O . SER A 1 293 ? -6.327 0.355 -5.909 1.00 57.78 293 SER A O 1
ATOM 2399 N N . TYR A 1 294 ? -8.115 1.622 -6.392 1.00 50.56 294 TYR A N 1
ATOM 2400 C CA . TYR A 1 294 ? -9.117 0.581 -6.104 1.00 50.56 294 TYR A CA 1
ATOM 2401 C C . TYR A 1 294 ? -9.452 -0.291 -7.324 1.00 50.56 294 TYR A C 1
ATOM 2403 O O . TYR A 1 294 ? -10.126 -1.297 -7.143 1.00 50.56 294 TYR A O 1
ATOM 2411 N N . GLY A 1 295 ? -9.062 0.097 -8.539 1.00 41.06 295 GLY A N 1
ATOM 2412 C CA . GLY A 1 295 ? -9.309 -0.642 -9.783 1.00 41.06 295 GLY A CA 1
ATOM 2413 C C . GLY A 1 295 ? -8.203 -1.629 -10.162 1.00 41.06 295 GLY A C 1
ATOM 2414 O O . GLY A 1 295 ? -8.346 -2.326 -11.162 1.00 41.06 295 GLY A O 1
ATOM 2415 N N . PHE A 1 296 ? -7.132 -1.680 -9.367 1.00 38.97 296 PHE A N 1
ATOM 2416 C CA . PHE A 1 296 ? -6.087 -2.699 -9.422 1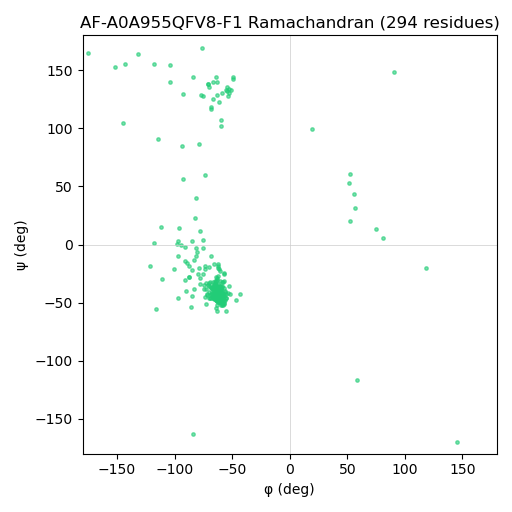.00 38.97 296 PHE A CA 1
ATOM 2417 C C . PHE A 1 296 ? -6.190 -3.638 -8.225 1.00 38.97 296 PHE A C 1
ATOM 2419 O O . PHE A 1 296 ? -6.645 -3.195 -7.133 1.00 38.97 296 PHE A O 1
#

Secondary structure (DSSP, 8-state):
-----PPPPPPPPHHHHHHHHHHHHHHHHHHHHHHHHHTTSS-GGGSTTHHHHHHHHHHHHHHHHHHHHHTTS---HHHHHHHHHHHHHHHHHHHHHHHHHHHHIIIII-TT-TT---SHHHHHHHHTTS--STTTTHHHHHHHHHHHHHHHHHHHHHS-SSHHHHHHHHHHHHHHHHHHHH-SPPSSHHHHHHHHHHHHHHHHHHHHT----HHHHHHHHHHHHHHHHHHHH--HHHHHHTT--S-SSHHHHHHS-HHHHHHHHHHHHHHHTT-GGGGGGGSHHHHHHHHHTT--

Sequence (296 aa):
MQPSSSPMPPLPHSGQIHILTGLRGIAALIVFISHAANRGYLPNYLGNGFGQIGVMLFFLLSGFLMAHLYLSREYTVSNVWQYAMARIGRVFPLYLALIILSFTISNYVYKDFYYAIEKWEYLWEAVLFLGAPYAFWTIPVEVQFYLIFMGFWWCHHRWKGLWPLMVFGLLACSTPIIAILTSQEIIGQTSRYLFSFFIGVGTALLYRHKLESPLARKLADLAGLPLFILLFLNLPHIRKYVGLAWDHNVYVRTWLDPISWSILLAVFWCALMNSASLRFLNWRPFAVFGSISYGF

pLDDT: mean 84.16, std 11.87, range [31.14, 95.19]

Mean predicted aligned error: 7.38 Å

Solvent-accessible surface area (backbone atoms only — not comparable to full-atom values): 15578 Å² total; per-residue (Å²): 135,82,83,81,76,74,77,76,75,79,71,68,55,72,68,28,54,37,26,51,31,7,50,42,14,47,20,53,48,38,30,51,51,11,53,39,8,69,69,66,79,38,64,61,64,48,6,80,43,37,25,51,56,14,51,44,50,43,36,18,52,48,24,20,51,48,38,56,72,46,68,81,51,71,88,40,73,67,53,53,49,54,52,50,50,62,48,45,74,38,35,46,64,60,51,51,51,50,53,53,48,28,29,48,36,17,70,75,74,40,68,86,38,89,70,51,41,82,47,69,67,56,49,49,31,40,76,70,37,75,36,39,69,92,80,52,31,59,54,20,38,49,54,49,48,52,55,52,47,51,54,48,46,47,43,36,64,75,64,67,62,65,59,48,55,50,55,55,41,50,61,20,50,46,44,60,49,52,26,66,75,66,72,44,85,69,81,55,70,50,54,65,45,34,35,35,21,47,52,15,31,52,50,30,57,55,53,72,71,62,80,78,46,74,65,60,43,53,49,21,31,68,43,21,44,60,35,50,54,44,60,73,64,61,26,48,44,51,29,49,76,75,68,68,44,91,43,90,50,67,62,50,34,52,80,63,33,65,66,57,51,51,38,53,52,48,34,50,50,14,36,69,62,51,16,71,50,44,51,71,31,53,38,67,68,33,34,48,46,17,52,53,61,62,62,81